Protein AF-A0A7Y7THW5-F1 (afdb_monomer_lite)

Foldseek 3Di:
DCPDPLNCVLLVLLVVLLVLLVVLLVLLVVCLVDADLVDPDPSNVVNVVVLVVSLVSLLVSLVVLLVSLVSLQVSLQVCQVLAAQRPGSQQSLQLDPLSVVLNVLSLVLNLLSLLLNLVSVLLVQFPSSLCSNVSSVSSNVSSVSSVVSSVSSVVSSVPRDRPDNGDYPLVVQPLPDPDPLNVLLPDQLVVLVCLLVVLLVQLLVQLVCCLVVVDRLQVNLVSLLVNLVSLVSCLQRPQVCLLVVHSSHRDSTCCCDVVSPNNSVLLCCLSSLLNSLSNSLNVLVVVCPDPRSVVSNSVSSNVSSVSNSVSSVVNVVVSVVSQVPGPHDRPDD

pLDDT: mean 90.51, std 8.85, range [49.5, 98.69]

Sequence (333 aa):
MILNPSILALVLPSLVQTLLVAYAFAICIRIVARWDINSGSELQLGLERRTYLVSTIMNMALTMQLLSLFLFIFTADALHSQLSGAMCAVGSLNANPYGYPVLALKLVNFLLCGVWLVINRVDNRAHDYPLIRPKYRFLQLIAPLILVESVLQLTYFLNLKSRILTTCCGSQFGGEGGTVTASIISLPPATLALIFYGAMLATLAAGIRFLVKSRGAPLFGILSGGALLIGIIAMVALISPYYYELPTHHCPFCILQGDYHYIGYPLYLTLLGGGLSGISCGVLAAFRGPASLKSIIPSTQKHLAVISLALMGVFVLMVSWQLVFSGLRMIGE

Structure (mmCIF, N/CA/C/O backbone):
data_AF-A0A7Y7THW5-F1
#
_entry.id   AF-A0A7Y7THW5-F1
#
loop_
_atom_site.group_PDB
_atom_site.id
_atom_site.type_symbol
_atom_site.label_atom_id
_atom_site.label_alt_id
_atom_site.label_comp_id
_atom_site.label_asym_id
_atom_site.label_entity_id
_atom_site.label_seq_id
_atom_site.pdbx_PDB_ins_code
_atom_site.Cartn_x
_atom_site.Cartn_y
_atom_site.Cartn_z
_atom_site.occupancy
_atom_site.B_iso_or_equiv
_atom_site.auth_seq_id
_atom_site.auth_comp_id
_atom_site.auth_asym_id
_atom_site.auth_atom_id
_atom_site.pdbx_PDB_model_num
ATOM 1 N N . MET A 1 1 ? 10.301 24.582 -8.530 1.00 72.56 1 MET A N 1
ATOM 2 C CA . MET A 1 1 ? 9.501 23.377 -8.848 1.00 72.56 1 MET A CA 1
ATOM 3 C C . MET A 1 1 ? 8.284 23.216 -7.940 1.00 72.56 1 MET A C 1
ATOM 5 O O . MET A 1 1 ? 7.268 22.769 -8.441 1.00 72.56 1 MET A O 1
ATOM 9 N N . ILE A 1 2 ? 8.322 23.625 -6.663 1.00 76.12 2 ILE A N 1
ATOM 10 C CA . ILE A 1 2 ? 7.206 23.403 -5.718 1.00 76.12 2 ILE A CA 1
ATOM 11 C C . ILE A 1 2 ? 5.853 24.024 -6.119 1.00 76.12 2 ILE A C 1
ATOM 13 O O . ILE A 1 2 ? 4.817 23.498 -5.741 1.00 76.12 2 ILE A O 1
ATOM 17 N N . LEU A 1 3 ? 5.858 25.096 -6.923 1.00 78.94 3 LEU A N 1
ATOM 18 C CA . LEU A 1 3 ? 4.645 25.730 -7.464 1.00 78.94 3 LEU A CA 1
ATOM 19 C C . LEU A 1 3 ? 4.006 24.950 -8.632 1.00 78.94 3 LEU A C 1
ATOM 21 O O . LEU A 1 3 ? 3.034 25.416 -9.218 1.00 78.94 3 LEU A O 1
ATOM 25 N N . ASN A 1 4 ? 4.541 23.780 -8.996 1.00 84.38 4 ASN A N 1
ATOM 26 C CA . ASN A 1 4 ? 3.904 22.895 -9.966 1.00 84.38 4 ASN A CA 1
ATOM 27 C C . ASN A 1 4 ? 2.533 22.439 -9.412 1.00 84.38 4 ASN A C 1
ATOM 29 O O . ASN A 1 4 ? 2.490 21.937 -8.283 1.00 84.38 4 ASN A O 1
ATOM 33 N N . PRO A 1 5 ? 1.433 22.564 -10.180 1.00 86.88 5 PRO A N 1
ATOM 34 C CA . PRO A 1 5 ? 0.089 22.206 -9.721 1.00 86.88 5 PRO A CA 1
ATOM 35 C C . PRO A 1 5 ? -0.016 20.791 -9.139 1.00 86.88 5 PRO A C 1
ATOM 37 O O . PRO A 1 5 ? -0.678 20.595 -8.125 1.00 86.88 5 PRO A O 1
ATOM 40 N N . SER A 1 6 ? 0.695 19.823 -9.723 1.00 86.00 6 SER A N 1
ATOM 41 C CA . SER A 1 6 ? 0.688 18.422 -9.279 1.00 86.00 6 SER A CA 1
ATOM 42 C C . SER A 1 6 ? 1.344 18.255 -7.905 1.00 86.00 6 SER A C 1
ATOM 44 O O . SER A 1 6 ? 0.865 17.502 -7.061 1.00 86.00 6 SER A O 1
ATOM 46 N N . ILE A 1 7 ? 2.413 19.015 -7.640 1.00 89.56 7 ILE A N 1
ATOM 47 C CA . ILE A 1 7 ? 3.089 19.020 -6.336 1.00 89.56 7 ILE A CA 1
ATOM 48 C C . ILE A 1 7 ? 2.203 19.702 -5.290 1.00 89.56 7 ILE A C 1
ATOM 50 O O . ILE A 1 7 ? 2.032 19.173 -4.191 1.00 89.56 7 ILE A O 1
ATOM 54 N N . LEU A 1 8 ? 1.584 20.838 -5.626 1.00 89.31 8 LEU A N 1
ATOM 55 C CA . LEU A 1 8 ? 0.657 21.533 -4.725 1.00 89.31 8 LEU A CA 1
ATOM 56 C C . LEU A 1 8 ? -0.557 20.662 -4.368 1.00 89.31 8 LEU A C 1
ATOM 58 O O . LEU A 1 8 ? -0.961 20.635 -3.204 1.00 89.31 8 LEU A O 1
ATOM 62 N N . ALA A 1 9 ? -1.073 19.895 -5.333 1.00 89.25 9 ALA A N 1
ATOM 63 C CA . ALA A 1 9 ? -2.164 18.942 -5.136 1.00 89.25 9 ALA A CA 1
ATOM 64 C C . ALA A 1 9 ? -1.813 17.786 -4.180 1.00 89.25 9 ALA A C 1
ATOM 66 O O . ALA A 1 9 ? -2.720 17.146 -3.659 1.00 89.25 9 ALA A O 1
ATOM 67 N N . LEU A 1 10 ? -0.529 17.536 -3.896 1.00 90.75 10 LEU A N 1
ATOM 68 C CA . LEU A 1 10 ? -0.078 16.566 -2.889 1.00 90.75 10 LEU A CA 1
ATOM 69 C C . LEU A 1 10 ? 0.299 17.209 -1.560 1.00 90.75 10 LEU A C 1
ATOM 71 O O . LEU A 1 10 ? -0.026 16.678 -0.496 1.00 90.75 10 LEU A O 1
ATOM 75 N N . VAL A 1 11 ? 1.009 18.335 -1.608 1.00 92.19 11 VAL A N 1
ATOM 76 C CA . VAL A 1 11 ? 1.534 18.997 -0.411 1.00 92.19 11 VAL A CA 1
ATOM 77 C C . VAL A 1 11 ? 0.400 19.600 0.414 1.00 92.19 11 VAL A C 1
ATOM 79 O O . VAL A 1 11 ? 0.378 19.399 1.625 1.00 92.19 11 VAL A O 1
ATOM 82 N N . LEU A 1 12 ? -0.573 20.277 -0.208 1.00 91.88 12 LEU A N 1
ATOM 83 C CA . LEU A 1 12 ? -1.665 20.912 0.538 1.00 91.88 12 LEU A CA 1
ATOM 84 C C . LEU A 1 12 ? -2.551 19.883 1.264 1.00 91.88 12 LEU A C 1
ATOM 86 O O . LEU A 1 12 ? -2.720 20.028 2.479 1.00 91.88 12 LEU A O 1
ATOM 90 N N . PRO A 1 13 ? -3.058 18.811 0.615 1.00 92.06 13 PRO A N 1
ATOM 91 C CA . PRO A 1 13 ? -3.811 17.785 1.332 1.00 92.06 13 PRO A CA 1
ATOM 92 C C . PRO A 1 13 ? -2.971 17.058 2.383 1.00 92.06 13 PRO A C 1
ATOM 94 O O . PRO A 1 13 ? -3.477 16.795 3.469 1.00 92.06 13 PRO A O 1
ATOM 97 N N . SER A 1 14 ? -1.686 16.795 2.115 1.00 92.31 14 SER A N 1
ATOM 98 C CA . SER A 1 14 ? -0.782 16.179 3.097 1.00 92.31 14 SER A CA 1
ATOM 99 C C . SER A 1 14 ? -0.608 17.055 4.343 1.00 92.31 14 SER A C 1
ATOM 101 O O . SER A 1 14 ? -0.653 16.533 5.457 1.00 92.31 14 SER A O 1
ATOM 103 N N . LEU A 1 15 ? -0.500 18.381 4.204 1.00 92.94 15 LEU A N 1
ATOM 104 C CA . LEU A 1 15 ? -0.442 19.305 5.343 1.00 92.94 15 LEU A CA 1
ATOM 105 C C . LEU A 1 15 ? -1.742 19.294 6.154 1.00 92.94 15 LEU A C 1
ATOM 107 O O . LEU A 1 15 ? -1.699 19.137 7.375 1.00 92.94 15 LEU A O 1
ATOM 111 N N . VAL A 1 16 ? -2.896 19.398 5.488 1.00 94.12 16 VAL A N 1
ATOM 112 C CA . VAL A 1 16 ? -4.209 19.332 6.154 1.00 94.12 16 VAL A CA 1
ATOM 113 C C . VAL A 1 16 ? -4.364 18.002 6.890 1.00 94.12 16 VAL A C 1
ATOM 115 O O . VAL A 1 16 ? -4.699 17.979 8.073 1.00 94.12 16 VAL A O 1
ATOM 118 N N . GLN A 1 17 ? -4.049 16.892 6.228 1.00 95.00 17 GLN A N 1
ATOM 119 C CA . GLN A 1 17 ? -4.093 15.560 6.814 1.00 95.00 17 GLN A CA 1
ATOM 120 C C . GLN A 1 17 ? -3.169 15.442 8.033 1.00 95.00 17 GLN A C 1
ATOM 122 O O . GLN A 1 17 ? -3.581 14.912 9.060 1.00 95.00 17 GLN A O 1
ATOM 127 N N . THR A 1 18 ? -1.949 15.973 7.952 1.00 93.88 18 THR A N 1
ATOM 128 C CA . THR A 1 18 ? -0.970 15.979 9.052 1.00 93.88 18 THR A CA 1
ATOM 129 C C . THR A 1 18 ? -1.523 16.713 10.274 1.00 93.88 18 THR A C 1
ATOM 131 O O . THR A 1 18 ? -1.446 16.190 11.385 1.00 93.88 18 THR A O 1
ATOM 134 N N . LEU A 1 19 ? -2.147 17.881 10.084 1.00 94.69 19 LEU A N 1
ATOM 135 C CA . LEU A 1 19 ? -2.773 18.648 11.168 1.00 94.69 19 LEU A CA 1
ATOM 136 C C . LEU A 1 19 ? -3.945 17.890 11.806 1.00 94.69 19 LEU A C 1
ATOM 138 O O . LEU A 1 19 ? -4.039 17.806 13.032 1.00 94.69 19 LEU A O 1
ATOM 142 N N . LEU A 1 20 ? -4.812 17.295 10.981 1.00 94.50 20 LEU A N 1
ATOM 143 C CA . LEU A 1 20 ? -5.946 16.493 11.443 1.00 94.50 20 LEU A CA 1
ATOM 144 C C . LEU A 1 20 ? -5.491 15.265 12.246 1.00 94.50 20 LEU A C 1
ATOM 146 O O . LEU A 1 20 ? -6.034 14.986 13.317 1.00 94.50 20 LEU A O 1
ATOM 150 N N . VAL A 1 21 ? -4.469 14.557 11.760 1.00 94.56 21 VAL A N 1
ATOM 151 C CA . VAL A 1 21 ? -3.892 13.379 12.422 1.00 94.56 21 VAL A CA 1
ATOM 152 C C . VAL A 1 21 ? -3.186 13.767 13.722 1.00 94.56 21 VAL A C 1
ATOM 154 O O . VAL A 1 21 ? -3.367 13.081 14.726 1.00 94.56 21 VAL A O 1
ATOM 157 N N . ALA A 1 22 ? -2.443 14.876 13.754 1.00 93.69 22 ALA A N 1
ATOM 158 C CA . ALA A 1 22 ? -1.793 15.369 14.969 1.00 93.69 22 ALA A CA 1
ATOM 159 C C . ALA A 1 22 ? -2.816 15.741 16.057 1.00 93.69 22 ALA A C 1
ATOM 161 O O . ALA A 1 22 ? -2.667 15.353 17.220 1.00 93.69 22 ALA A O 1
ATOM 162 N N . TYR A 1 23 ? -3.897 16.430 15.674 1.00 93.06 23 TYR A N 1
ATOM 163 C CA . TYR A 1 23 ? -5.009 16.736 16.575 1.00 93.06 23 TYR A CA 1
ATOM 164 C C . TYR A 1 23 ? -5.665 15.460 17.119 1.00 93.06 23 TYR A C 1
ATOM 166 O O . TYR A 1 23 ? -5.842 15.310 18.333 1.00 93.06 23 TYR A O 1
ATOM 174 N N . ALA A 1 24 ? -5.982 14.510 16.234 1.00 92.25 24 ALA A N 1
ATOM 175 C CA . ALA A 1 24 ? -6.558 13.230 16.621 1.00 92.25 24 ALA A CA 1
ATOM 176 C C . ALA A 1 24 ? -5.635 12.465 17.577 1.00 92.25 24 ALA A C 1
ATOM 178 O O . ALA A 1 24 ? -6.100 11.986 18.610 1.00 92.25 24 ALA A O 1
ATOM 179 N N . PHE A 1 25 ? -4.332 12.406 17.295 1.00 92.38 25 PHE A N 1
ATOM 180 C CA . PHE A 1 25 ? -3.334 11.714 18.111 1.00 92.38 25 PHE A CA 1
ATOM 181 C C . PHE A 1 25 ? -3.304 12.221 19.560 1.00 92.38 25 PHE A C 1
ATOM 183 O O . PHE A 1 25 ? -3.328 11.416 20.494 1.00 92.38 25 PHE A O 1
ATOM 190 N N . ALA A 1 26 ? -3.363 13.541 19.768 1.00 91.31 26 ALA A N 1
ATOM 191 C CA . ALA A 1 26 ? -3.419 14.130 21.107 1.00 91.31 26 ALA A CA 1
ATOM 192 C C . ALA A 1 26 ? -4.660 13.675 21.902 1.00 91.31 26 ALA A C 1
ATOM 194 O O . ALA A 1 26 ? -4.581 13.405 23.105 1.00 91.31 26 ALA A O 1
ATOM 195 N N . ILE A 1 27 ? -5.810 13.545 21.235 1.00 90.38 27 ILE A N 1
ATOM 196 C CA . ILE A 1 27 ? -7.038 13.028 21.853 1.00 90.38 27 ILE A CA 1
ATOM 197 C C . ILE A 1 27 ? -6.934 11.517 22.091 1.00 90.38 27 ILE A C 1
ATOM 199 O O . ILE A 1 27 ? -7.348 11.045 23.151 1.00 90.38 27 ILE A O 1
ATOM 203 N N . CYS A 1 28 ? -6.337 10.764 21.164 1.00 90.25 28 CYS A N 1
ATOM 204 C CA . CYS A 1 28 ? -6.160 9.313 21.275 1.00 90.25 28 CYS A CA 1
ATOM 205 C C . CYS A 1 28 ? -5.402 8.922 22.542 1.00 90.25 28 CYS A C 1
ATOM 207 O O . CYS A 1 28 ? -5.808 7.986 23.226 1.00 90.25 28 CYS A O 1
ATOM 209 N N . ILE A 1 29 ? -4.344 9.661 22.895 1.00 90.44 29 ILE A N 1
ATOM 210 C CA . ILE A 1 29 ? -3.591 9.442 24.140 1.00 90.44 29 ILE A CA 1
ATOM 211 C C . ILE A 1 29 ? -4.516 9.530 25.360 1.00 90.44 29 ILE A C 1
ATOM 213 O O . ILE A 1 29 ? -4.472 8.663 26.233 1.00 90.44 29 ILE A O 1
ATOM 217 N N . ARG A 1 30 ? -5.402 10.533 25.402 1.00 90.06 30 ARG A N 1
ATOM 218 C CA . ARG A 1 30 ? -6.359 10.702 26.507 1.00 90.06 30 ARG A CA 1
ATOM 219 C C . ARG A 1 30 ? -7.402 9.587 26.541 1.00 90.06 30 ARG A C 1
ATOM 221 O O . ARG A 1 30 ? -7.694 9.090 27.625 1.00 90.06 30 ARG A O 1
ATOM 228 N N . ILE A 1 31 ? -7.925 9.184 25.380 1.00 90.56 31 ILE A N 1
ATOM 229 C CA . ILE A 1 31 ? -8.896 8.086 25.276 1.00 90.56 31 ILE A CA 1
ATOM 230 C C . ILE A 1 31 ? -8.264 6.785 25.782 1.00 90.56 31 ILE A C 1
ATOM 232 O O . ILE A 1 31 ? -8.803 6.153 26.682 1.00 90.56 31 ILE A O 1
ATOM 236 N N . VAL A 1 32 ? -7.086 6.403 25.286 1.00 90.00 32 VAL A N 1
ATOM 237 C CA . VAL A 1 32 ? -6.434 5.146 25.697 1.00 90.00 32 VAL A CA 1
ATOM 238 C C . VAL A 1 32 ? -6.135 5.119 27.200 1.00 90.00 32 VAL A C 1
ATOM 240 O O . VAL A 1 32 ? -6.270 4.063 27.816 1.00 90.00 32 VAL A O 1
ATOM 243 N N . ALA A 1 33 ? -5.758 6.257 27.790 1.00 89.25 33 ALA A N 1
ATOM 244 C CA . ALA A 1 33 ? -5.394 6.337 29.202 1.00 89.25 33 ALA A CA 1
ATOM 245 C C . ALA A 1 33 ? -6.592 6.348 30.166 1.00 89.25 33 ALA A C 1
ATOM 247 O O . ALA A 1 33 ? -6.465 5.847 31.279 1.00 89.25 33 ALA A O 1
ATOM 248 N N . ARG A 1 34 ? -7.725 6.955 29.784 1.00 89.44 34 ARG A N 1
ATOM 249 C CA . ARG A 1 34 ? -8.822 7.268 30.722 1.00 89.44 34 ARG A CA 1
ATOM 250 C C . ARG A 1 34 ? -10.188 6.697 30.347 1.00 89.44 34 ARG A C 1
ATOM 252 O O . ARG A 1 34 ? -11.141 6.942 31.072 1.00 89.44 34 ARG A O 1
ATOM 259 N N . TRP A 1 35 ? -10.298 5.970 29.237 1.00 87.62 35 TRP A N 1
ATOM 260 C CA . TRP A 1 35 ? -11.575 5.410 28.796 1.00 87.62 35 TRP A CA 1
ATOM 261 C C . TRP A 1 35 ? -12.123 4.370 29.776 1.00 87.62 35 TRP A C 1
ATOM 263 O O . TRP A 1 35 ? -11.497 3.320 29.959 1.00 87.62 35 TRP A O 1
ATOM 273 N N . ASP A 1 36 ? -13.317 4.617 30.311 1.00 87.56 36 ASP A N 1
ATOM 274 C CA . ASP A 1 36 ? -14.084 3.668 31.118 1.00 87.56 36 ASP A CA 1
ATOM 275 C C . ASP A 1 36 ? -15.576 3.758 30.776 1.00 87.56 36 ASP A C 1
ATOM 277 O O . ASP A 1 36 ? -16.266 4.679 31.201 1.00 87.56 36 ASP A O 1
ATOM 281 N N . ILE A 1 37 ? -16.075 2.773 30.024 1.00 84.75 37 ILE A N 1
ATOM 282 C CA . ILE A 1 37 ? -17.468 2.740 29.555 1.00 84.75 37 ILE A CA 1
ATOM 283 C C . ILE A 1 37 ? -18.488 2.563 30.691 1.00 84.75 37 ILE A C 1
ATOM 285 O O . ILE A 1 37 ? -19.663 2.856 30.506 1.00 84.75 37 ILE A O 1
ATOM 289 N N . ASN A 1 38 ? -18.057 2.103 31.871 1.00 87.19 38 ASN A N 1
ATOM 290 C CA . ASN A 1 38 ? -18.940 1.930 33.027 1.00 87.19 38 ASN A CA 1
ATOM 291 C C . ASN A 1 38 ? -19.052 3.209 33.878 1.00 87.19 38 ASN A C 1
ATOM 293 O O . ASN A 1 38 ? -19.814 3.242 34.843 1.00 87.19 38 ASN A O 1
ATOM 297 N N . SER A 1 39 ? -18.292 4.260 33.550 1.00 88.06 39 SER A N 1
ATOM 298 C CA . SER A 1 39 ? -18.259 5.509 34.309 1.00 88.06 39 SER A CA 1
ATOM 299 C C . SER A 1 39 ? -19.227 6.546 33.738 1.00 88.06 39 SER A C 1
ATOM 301 O O . SER A 1 39 ? -19.085 6.982 32.604 1.00 88.06 39 SER A O 1
ATOM 303 N N . GLY A 1 40 ? -20.156 7.047 34.554 1.00 87.62 40 GLY A N 1
ATOM 304 C CA . GLY A 1 40 ? -21.022 8.183 34.197 1.00 87.62 40 GLY A CA 1
ATOM 305 C C . GLY A 1 40 ? -20.378 9.565 34.387 1.00 87.62 40 GLY A C 1
ATOM 306 O O . GLY A 1 40 ? -21.091 10.560 34.491 1.00 87.62 40 GLY A O 1
ATOM 307 N N . SER A 1 41 ? -19.051 9.648 34.521 1.00 91.38 41 SER A N 1
ATOM 308 C CA . SER A 1 41 ? -18.365 10.912 34.822 1.00 91.38 41 SER A CA 1
ATOM 309 C C . SER A 1 41 ? -18.427 11.913 33.659 1.00 91.38 41 SER A C 1
ATOM 311 O O . SER A 1 41 ? -18.427 11.534 32.487 1.00 91.38 41 SER A O 1
ATOM 313 N N . GLU A 1 42 ? -18.383 13.215 33.965 1.00 91.31 42 GLU A N 1
ATOM 314 C CA . GLU A 1 42 ? -18.311 14.269 32.936 1.00 91.31 42 GLU A CA 1
ATOM 315 C C . GLU A 1 42 ? -17.114 14.084 31.992 1.00 91.31 42 GLU A C 1
ATOM 317 O O . GLU A 1 42 ? -17.198 14.369 30.793 1.00 91.31 42 GLU A O 1
ATOM 322 N N . LEU A 1 43 ? -16.003 13.563 32.525 1.00 89.31 43 LEU A N 1
ATOM 323 C CA . LEU A 1 43 ? -14.821 13.222 31.744 1.00 89.31 43 LEU A CA 1
ATOM 324 C C . LEU A 1 43 ? -15.138 12.148 30.697 1.00 89.31 43 LEU A C 1
ATOM 326 O O . LEU A 1 43 ? -14.788 12.335 29.531 1.00 89.31 43 LEU A O 1
ATOM 330 N N . GLN A 1 44 ? -15.797 11.054 31.090 1.00 90.56 44 GLN A N 1
ATOM 331 C CA . GLN A 1 44 ? -16.159 9.965 30.180 1.00 90.56 44 GLN A CA 1
ATOM 332 C C . GLN A 1 44 ? -17.143 10.448 29.104 1.00 90.56 44 GLN A C 1
ATOM 334 O O . GLN A 1 44 ? -16.878 10.266 27.915 1.00 90.56 44 GLN A O 1
ATOM 339 N N . LEU A 1 45 ? -18.188 11.191 29.481 1.00 88.56 45 LEU A N 1
ATOM 340 C CA . LEU A 1 45 ? -19.130 11.802 28.528 1.00 88.56 45 LEU A CA 1
ATOM 341 C C . LEU A 1 45 ? -18.438 12.782 27.560 1.00 88.56 45 LEU A C 1
ATOM 343 O O . LEU A 1 45 ? -18.824 12.933 26.395 1.00 88.56 45 LEU A O 1
ATOM 347 N N . GLY A 1 46 ? -17.398 13.477 28.029 1.00 90.56 46 GLY A N 1
ATOM 348 C CA . GLY A 1 46 ? -16.539 14.315 27.197 1.00 90.56 46 GLY A CA 1
ATOM 349 C C . GLY A 1 46 ? -15.686 13.511 26.208 1.00 90.56 46 GLY A C 1
ATOM 350 O O . GLY A 1 46 ? -15.534 13.925 25.055 1.00 90.56 46 GLY A O 1
ATOM 351 N N . LEU A 1 47 ? -15.141 12.365 26.627 1.00 89.44 47 LEU A N 1
ATOM 352 C CA . LEU A 1 47 ? -14.360 11.461 25.773 1.00 89.44 47 LEU A CA 1
ATOM 353 C C . LEU A 1 47 ? -15.235 10.776 24.718 1.00 89.44 47 LEU A C 1
ATOM 355 O O . LEU A 1 47 ? -14.821 10.685 23.562 1.00 89.44 47 LEU A O 1
ATOM 359 N N . GLU A 1 48 ? -16.453 10.369 25.067 1.00 89.31 48 GLU A N 1
ATOM 360 C CA . GLU A 1 48 ? -17.425 9.788 24.133 1.00 89.31 48 GLU A CA 1
ATOM 361 C C . GLU A 1 48 ? -17.768 10.757 23.002 1.00 89.31 48 GLU A C 1
ATOM 363 O O . GLU A 1 48 ? -17.594 10.424 21.830 1.00 89.31 48 GLU A O 1
ATOM 368 N N . ARG A 1 49 ? -18.132 12.007 23.323 1.00 88.88 49 ARG A N 1
ATOM 369 C CA . ARG A 1 49 ? -18.399 13.038 22.301 1.00 88.88 49 ARG A CA 1
ATOM 370 C C . ARG A 1 49 ? -17.204 13.271 21.377 1.00 88.88 49 ARG A C 1
ATOM 372 O O . ARG A 1 49 ? -17.365 13.382 20.162 1.00 88.88 49 ARG A O 1
ATOM 379 N N . ARG A 1 50 ? -15.988 13.309 21.930 1.00 89.31 50 ARG A N 1
ATOM 380 C CA . ARG A 1 50 ? -14.757 13.488 21.140 1.00 89.31 50 ARG A CA 1
ATOM 381 C C . ARG A 1 50 ? -14.426 12.274 20.277 1.00 89.31 50 ARG A C 1
ATOM 383 O O . ARG A 1 50 ? -13.847 12.450 19.211 1.00 89.31 50 ARG A O 1
ATOM 390 N N . THR A 1 51 ? -14.806 11.071 20.695 1.00 88.25 51 THR A N 1
ATOM 391 C CA . THR A 1 51 ? -14.584 9.833 19.934 1.00 88.25 51 THR A CA 1
ATOM 392 C C . THR A 1 51 ? -15.272 9.896 18.573 1.00 88.25 51 THR A C 1
ATOM 394 O O . THR A 1 51 ? -14.640 9.580 17.564 1.00 88.25 51 THR A O 1
ATOM 397 N N . TYR A 1 52 ? -16.520 10.373 18.516 1.00 86.62 52 TYR A N 1
ATOM 398 C CA . TYR A 1 52 ? -17.238 10.555 17.250 1.00 86.62 52 TYR A CA 1
ATOM 399 C C . TYR A 1 52 ? -16.536 11.558 16.334 1.00 86.62 52 TYR A C 1
ATOM 401 O O . TYR A 1 52 ? -16.306 11.264 15.162 1.00 86.62 52 TYR A O 1
ATOM 409 N N . LEU A 1 53 ? -16.127 12.709 16.880 1.00 89.06 53 LEU A N 1
ATOM 410 C CA . LEU A 1 53 ? -15.387 13.718 16.122 1.00 89.06 53 LEU A CA 1
ATOM 411 C C . LEU A 1 53 ? -14.080 13.140 15.561 1.00 89.06 53 LEU A C 1
ATOM 413 O O . LEU A 1 53 ? -13.802 13.287 14.373 1.00 89.06 53 LEU A O 1
ATOM 417 N N . VAL A 1 54 ? -13.306 12.432 16.388 1.00 91.69 54 VAL A N 1
ATOM 418 C CA . VAL A 1 54 ? -12.049 11.805 15.960 1.00 91.69 54 VAL A CA 1
ATOM 419 C C . VAL A 1 54 ? -12.300 10.717 14.917 1.00 91.69 54 VAL A C 1
ATOM 421 O O . VAL A 1 54 ? -11.582 10.671 13.927 1.00 91.69 54 VAL A O 1
ATOM 424 N N . SER A 1 55 ? -13.313 9.863 15.083 1.00 90.88 55 SER A N 1
ATOM 425 C CA . SER A 1 55 ? -13.644 8.823 14.099 1.00 90.88 55 SER A CA 1
ATOM 426 C C . SER A 1 55 ? -13.969 9.429 12.729 1.00 90.88 55 SER A C 1
ATOM 428 O O . SER A 1 55 ? -13.457 8.957 11.715 1.00 90.88 55 SER A O 1
ATOM 430 N N . THR A 1 56 ? -14.739 10.519 12.690 1.00 91.31 56 THR A N 1
ATOM 431 C CA . THR A 1 56 ? -15.078 11.232 11.449 1.00 91.31 56 THR A CA 1
ATOM 432 C C . THR A 1 56 ? -13.860 11.903 10.816 1.00 91.31 56 THR A C 1
ATOM 434 O O . THR A 1 56 ? -13.618 11.720 9.622 1.00 91.31 56 THR A O 1
ATOM 437 N N . ILE A 1 57 ? -13.057 12.624 11.609 1.00 93.31 57 ILE A N 1
ATOM 438 C CA . ILE A 1 57 ? -11.813 13.254 11.140 1.00 93.31 57 ILE A CA 1
ATOM 439 C C . ILE A 1 57 ? -10.873 12.200 10.550 1.00 93.31 57 ILE A C 1
ATOM 441 O O . ILE A 1 57 ? -10.358 12.378 9.448 1.00 93.31 57 ILE A O 1
ATOM 445 N N . MET A 1 58 ? -10.682 11.083 11.254 1.00 94.56 58 MET A N 1
ATOM 446 C CA . MET A 1 58 ? -9.796 10.014 10.807 1.00 94.56 58 MET A CA 1
ATOM 447 C C . MET A 1 58 ? -10.343 9.278 9.586 1.00 94.56 58 MET A C 1
ATOM 449 O O . MET A 1 58 ? -9.564 8.944 8.703 1.00 94.56 58 MET A O 1
ATOM 453 N N . ASN A 1 59 ? -11.658 9.071 9.470 1.00 94.69 59 ASN A N 1
ATOM 454 C CA . ASN A 1 59 ? -12.239 8.501 8.252 1.00 94.69 59 ASN A CA 1
ATOM 455 C C . ASN A 1 59 ? -11.887 9.348 7.022 1.00 94.69 59 ASN A C 1
ATOM 457 O O . ASN A 1 59 ? -11.450 8.795 6.015 1.00 94.69 59 ASN A O 1
ATOM 461 N N . MET A 1 60 ? -12.016 10.674 7.114 1.00 94.19 60 MET A N 1
ATOM 462 C CA . MET A 1 60 ? -11.626 11.575 6.027 1.00 94.19 60 MET A CA 1
ATOM 463 C C . MET A 1 60 ? -10.109 11.543 5.787 1.00 94.19 60 MET A C 1
ATOM 465 O O . MET A 1 60 ? -9.668 11.277 4.671 1.00 94.19 60 MET A O 1
ATOM 469 N N . ALA A 1 61 ? -9.307 11.758 6.834 1.00 95.50 61 ALA A N 1
ATOM 470 C CA . ALA A 1 61 ? -7.851 11.860 6.735 1.00 95.50 61 ALA A CA 1
ATOM 471 C C . ALA A 1 61 ? -7.198 10.577 6.196 1.00 95.50 61 ALA A C 1
ATOM 473 O O . ALA A 1 61 ? -6.322 10.639 5.338 1.00 95.50 61 ALA A O 1
ATOM 474 N N . LEU A 1 62 ? -7.639 9.404 6.654 1.00 96.06 62 LEU A N 1
ATOM 475 C CA . LEU A 1 62 ? -7.099 8.122 6.198 1.00 96.06 62 LEU A CA 1
ATOM 476 C C . LEU A 1 62 ? -7.602 7.751 4.801 1.00 96.06 62 LEU A C 1
ATOM 478 O O . LEU A 1 62 ? -6.865 7.126 4.050 1.00 96.06 62 LEU A O 1
ATOM 482 N N . THR A 1 63 ? -8.814 8.163 4.414 1.00 94.75 63 THR A N 1
ATOM 483 C CA . THR A 1 63 ? -9.275 7.997 3.024 1.00 94.75 63 THR A CA 1
ATOM 484 C C . THR A 1 63 ? -8.449 8.861 2.073 1.00 94.75 63 THR A C 1
ATOM 486 O O . THR A 1 63 ? -8.007 8.374 1.035 1.00 94.75 63 THR A O 1
ATOM 489 N N . MET A 1 64 ? -8.161 10.113 2.451 1.00 93.62 64 MET A N 1
ATOM 490 C CA . MET A 1 64 ? -7.218 10.960 1.713 1.00 93.62 64 MET A CA 1
ATOM 491 C C . MET A 1 64 ? -5.833 10.311 1.630 1.00 93.62 64 MET A C 1
ATOM 493 O O . MET A 1 64 ? -5.234 10.322 0.557 1.00 93.62 64 MET A O 1
ATOM 497 N N . GLN A 1 65 ? -5.365 9.664 2.702 1.00 96.06 65 GLN A N 1
ATOM 498 C CA . GLN A 1 65 ? -4.097 8.933 2.689 1.00 96.06 65 GLN A CA 1
ATOM 499 C C . GLN A 1 65 ? -4.081 7.782 1.675 1.00 96.06 65 GLN A C 1
ATOM 501 O O . GLN A 1 65 ? -3.072 7.590 1.000 1.00 96.06 65 GLN A O 1
ATOM 506 N N . LEU A 1 66 ? -5.183 7.036 1.523 1.00 95.38 66 LEU A N 1
ATOM 507 C CA . LEU A 1 66 ? -5.277 5.979 0.508 1.00 95.38 66 LEU A CA 1
ATOM 508 C C . LEU A 1 66 ? -5.158 6.546 -0.914 1.00 95.38 66 LEU A C 1
ATOM 510 O O . LEU A 1 66 ? -4.461 5.976 -1.751 1.00 95.38 66 LEU A O 1
ATOM 514 N N . LEU A 1 67 ? -5.809 7.681 -1.179 1.00 94.06 67 LEU A N 1
ATOM 515 C CA . LEU A 1 67 ? -5.742 8.365 -2.473 1.00 94.06 67 LEU A CA 1
ATOM 516 C C . LEU A 1 67 ? -4.368 9.008 -2.722 1.00 94.06 67 LEU A C 1
ATOM 518 O O . LEU A 1 67 ? -3.918 9.078 -3.867 1.00 94.06 67 LEU A O 1
ATOM 522 N N . SER A 1 68 ? -3.680 9.435 -1.658 1.00 94.88 68 SER A N 1
ATOM 523 C CA . SER A 1 68 ? -2.382 10.108 -1.749 1.00 94.88 68 SER A CA 1
ATOM 524 C C . SER A 1 68 ? -1.297 9.216 -2.358 1.00 94.88 68 SER A C 1
ATOM 526 O O . SER A 1 68 ? -0.418 9.736 -3.040 1.00 94.88 68 SER A O 1
ATOM 528 N N . LEU A 1 69 ? -1.372 7.889 -2.181 1.00 95.38 69 LEU A N 1
ATOM 529 C CA . LEU A 1 69 ? -0.467 6.931 -2.830 1.00 95.38 69 LEU A CA 1
ATOM 530 C C . LEU A 1 69 ? -0.545 7.036 -4.359 1.00 95.38 69 LEU A C 1
ATOM 532 O O . LEU A 1 69 ? 0.478 7.208 -5.021 1.00 95.38 69 LEU A O 1
ATOM 536 N N . PHE A 1 70 ? -1.755 6.965 -4.914 1.00 93.00 70 PHE A N 1
ATOM 537 C CA . PHE A 1 70 ? -1.963 7.009 -6.362 1.00 93.00 70 PHE A CA 1
ATOM 538 C C . PHE A 1 70 ? -1.592 8.372 -6.940 1.00 93.00 70 PHE A C 1
ATOM 540 O O . PHE A 1 70 ? -0.916 8.445 -7.965 1.00 93.00 70 PHE A O 1
ATOM 547 N N . LEU A 1 71 ? -1.973 9.451 -6.251 1.00 93.38 71 LEU A N 1
ATOM 548 C CA . LEU A 1 71 ? -1.627 10.805 -6.671 1.00 93.38 71 LEU A CA 1
ATOM 549 C C . LEU A 1 71 ? -0.111 11.054 -6.609 1.00 93.38 71 LEU A C 1
ATOM 551 O O . LEU A 1 71 ? 0.434 11.738 -7.475 1.00 93.38 71 LEU A O 1
ATOM 555 N N . PHE A 1 72 ? 0.583 10.474 -5.625 1.00 95.12 72 PHE A N 1
ATOM 556 C CA . PHE A 1 72 ? 2.038 10.556 -5.508 1.00 95.12 72 PHE A CA 1
ATOM 557 C C . PHE A 1 72 ? 2.737 9.849 -6.662 1.00 95.12 72 PHE A C 1
ATOM 559 O O . PHE A 1 72 ? 3.615 10.444 -7.278 1.00 95.12 72 PHE A O 1
ATOM 566 N N . ILE A 1 73 ? 2.318 8.627 -6.995 1.00 93.56 73 ILE A N 1
ATOM 567 C CA . ILE A 1 73 ? 2.874 7.881 -8.131 1.00 93.56 73 ILE A CA 1
ATOM 568 C C . ILE A 1 73 ? 2.607 8.624 -9.444 1.00 93.56 73 ILE A C 1
ATOM 570 O O . ILE A 1 73 ? 3.533 8.812 -10.226 1.00 93.56 73 ILE A O 1
ATOM 574 N N . PHE A 1 74 ? 1.379 9.109 -9.657 1.00 91.94 74 PHE A N 1
ATOM 575 C CA . PHE A 1 74 ? 1.036 9.915 -10.832 1.00 91.94 74 PHE A CA 1
ATOM 576 C C . PHE A 1 74 ? 1.911 11.170 -10.941 1.00 91.94 74 PHE A C 1
ATOM 578 O O . PHE A 1 74 ? 2.431 11.478 -12.007 1.00 91.94 74 PHE A O 1
ATOM 585 N N . THR A 1 75 ? 2.120 11.880 -9.830 1.00 92.44 75 THR A N 1
ATOM 586 C CA . THR A 1 75 ? 2.960 13.084 -9.815 1.00 92.44 75 THR A CA 1
ATOM 587 C C . THR A 1 75 ? 4.429 12.750 -10.049 1.00 92.44 75 THR A C 1
ATOM 589 O O . THR A 1 75 ? 5.103 13.464 -10.787 1.00 92.44 75 THR A O 1
ATOM 592 N N . ALA A 1 76 ? 4.933 11.669 -9.450 1.00 92.12 76 ALA A N 1
ATOM 593 C CA . ALA A 1 76 ? 6.290 11.195 -9.683 1.00 92.12 76 ALA A CA 1
ATOM 594 C C . ALA A 1 76 ? 6.497 10.838 -11.158 1.00 92.12 76 ALA A C 1
ATOM 596 O O . ALA A 1 76 ? 7.515 11.221 -11.730 1.00 92.12 76 ALA A O 1
ATOM 597 N N . ASP A 1 77 ? 5.530 10.176 -11.796 1.00 90.50 77 ASP A N 1
ATOM 598 C CA . ASP A 1 77 ? 5.602 9.910 -13.227 1.00 90.50 77 ASP A CA 1
ATOM 599 C C . ASP A 1 77 ? 5.544 11.213 -14.029 1.00 90.50 77 ASP A C 1
ATOM 601 O O . ASP A 1 77 ? 6.483 11.493 -14.755 1.00 90.50 77 ASP A O 1
ATOM 605 N N . ALA A 1 78 ? 4.566 12.095 -13.819 1.00 88.88 78 ALA A N 1
ATOM 606 C CA . ALA A 1 78 ? 4.441 13.353 -14.569 1.00 88.88 78 ALA A CA 1
ATOM 607 C C . ALA A 1 78 ? 5.681 14.273 -14.487 1.00 88.88 78 ALA A C 1
ATOM 609 O O . ALA A 1 78 ? 5.976 15.023 -15.424 1.00 88.88 78 ALA A O 1
ATOM 610 N N . LEU A 1 79 ? 6.430 14.216 -13.380 1.00 88.88 79 LEU A N 1
ATOM 611 C CA . LEU A 1 79 ? 7.654 14.996 -13.186 1.00 88.88 79 LEU A CA 1
ATOM 612 C C . LEU A 1 79 ? 8.833 14.542 -14.058 1.00 88.88 79 LEU A C 1
ATOM 614 O O . LEU A 1 79 ? 9.781 15.319 -14.184 1.00 88.88 79 LEU A O 1
ATOM 618 N N . HIS A 1 80 ? 8.785 13.361 -14.691 1.00 85.38 80 HIS A N 1
ATOM 619 C CA . HIS A 1 80 ? 9.907 12.853 -15.491 1.00 85.38 80 HIS A CA 1
ATOM 620 C C . HIS A 1 80 ? 10.287 13.827 -16.620 1.00 85.38 80 HIS A C 1
ATOM 622 O O . HIS A 1 80 ? 11.459 14.128 -16.815 1.00 85.38 80 HIS A O 1
ATOM 628 N N . SER A 1 81 ? 9.292 14.438 -17.271 1.00 85.00 81 SER A N 1
ATOM 629 C CA . SER A 1 81 ? 9.485 15.426 -18.346 1.00 85.00 81 SER A CA 1
ATOM 630 C C . SER A 1 81 ? 10.219 16.706 -17.913 1.00 85.00 81 SER A C 1
ATOM 632 O O . SER A 1 81 ? 10.719 17.453 -18.751 1.00 85.00 81 SER A O 1
ATOM 634 N N . GLN A 1 82 ? 10.291 16.976 -16.606 1.00 85.19 82 GLN A N 1
ATOM 635 C CA . GLN A 1 82 ? 10.902 18.180 -16.029 1.00 85.19 82 GLN A CA 1
ATOM 636 C C . GLN A 1 82 ? 12.286 17.912 -15.418 1.00 85.19 82 GLN A C 1
ATOM 638 O O . GLN A 1 82 ? 12.911 18.838 -14.889 1.00 85.19 82 GLN A O 1
ATOM 643 N N . LEU A 1 83 ? 12.754 16.662 -15.455 1.00 84.50 83 LEU A N 1
ATOM 644 C CA . LEU A 1 83 ? 14.002 16.209 -14.850 1.00 84.50 83 LEU A CA 1
ATOM 645 C C . LEU A 1 83 ? 14.916 15.608 -15.922 1.00 84.50 83 LEU A C 1
ATOM 647 O O . LEU A 1 83 ? 14.541 14.683 -16.639 1.00 84.50 83 LEU A O 1
ATOM 651 N N . SER A 1 84 ? 16.150 16.100 -16.013 1.00 82.00 84 SER A N 1
ATOM 652 C CA . SER A 1 84 ? 17.119 15.569 -16.974 1.00 82.00 84 SER A CA 1
ATOM 653 C C . SER A 1 84 ? 17.428 14.085 -16.708 1.00 82.00 84 SER A C 1
ATOM 655 O O . SER A 1 84 ? 17.863 13.704 -15.618 1.00 82.00 84 SER A O 1
ATOM 657 N N . GLY A 1 85 ? 17.229 13.239 -17.722 1.00 77.88 85 GLY A N 1
ATOM 658 C CA . GLY A 1 85 ? 17.498 11.795 -17.654 1.00 77.88 85 GLY A CA 1
ATOM 659 C C . GLY A 1 85 ? 16.362 10.938 -17.079 1.00 77.88 85 GLY A C 1
ATOM 660 O O . GLY A 1 85 ? 16.475 9.712 -17.088 1.00 77.88 85 GLY A O 1
ATOM 661 N N . ALA A 1 86 ? 15.255 11.539 -16.627 1.00 84.06 86 ALA A N 1
ATOM 662 C CA . ALA A 1 86 ? 14.113 10.788 -16.118 1.00 84.06 86 ALA A CA 1
ATOM 663 C C . ALA A 1 86 ? 13.182 10.363 -17.266 1.00 84.06 86 ALA A C 1
ATOM 665 O O . ALA A 1 86 ? 12.594 11.198 -17.946 1.00 84.06 86 ALA A O 1
ATOM 666 N N . MET A 1 87 ? 13.027 9.051 -17.461 1.00 84.81 87 MET A N 1
ATOM 667 C CA . MET A 1 87 ? 12.126 8.472 -18.478 1.00 84.81 87 MET A CA 1
ATOM 668 C C . MET A 1 87 ? 10.753 8.066 -17.915 1.00 84.81 87 MET A C 1
ATOM 670 O O . MET A 1 87 ? 9.789 7.906 -18.652 1.00 84.81 87 MET A O 1
ATOM 674 N N . CYS A 1 88 ? 10.664 7.875 -16.600 1.00 88.44 88 CYS A N 1
ATOM 675 C CA . CYS A 1 88 ? 9.445 7.505 -15.880 1.00 88.44 88 CYS A CA 1
ATOM 676 C C . CYS A 1 88 ? 9.581 7.900 -14.403 1.00 88.44 88 CYS A C 1
ATOM 678 O O . CYS A 1 88 ? 10.612 8.453 -13.994 1.00 88.44 88 CYS A O 1
ATOM 680 N N . ALA A 1 89 ? 8.592 7.540 -13.577 1.00 90.50 89 ALA A N 1
ATOM 681 C CA . ALA A 1 89 ? 8.631 7.745 -12.125 1.00 90.50 89 ALA A CA 1
ATOM 682 C C . ALA A 1 89 ? 9.931 7.273 -11.443 1.00 90.50 89 ALA A C 1
ATOM 684 O O . ALA A 1 89 ? 10.327 7.877 -10.452 1.00 90.50 89 ALA A O 1
ATOM 685 N N . VAL A 1 90 ? 10.635 6.259 -11.966 1.00 88.81 90 VAL A N 1
ATOM 686 C CA . VAL A 1 90 ? 11.938 5.817 -11.426 1.00 88.81 90 VAL A CA 1
ATOM 687 C C . VAL A 1 90 ? 12.955 6.955 -11.397 1.00 88.81 90 VAL A C 1
ATOM 689 O O . VAL A 1 90 ? 13.612 7.165 -10.379 1.00 88.81 90 VAL A O 1
ATOM 692 N N . GLY A 1 91 ? 13.074 7.708 -12.492 1.00 88.06 91 GLY A N 1
ATOM 693 C CA . GLY A 1 91 ? 14.011 8.829 -12.572 1.00 88.06 91 GLY A CA 1
ATOM 694 C C . GLY A 1 91 ? 13.633 9.933 -11.587 1.00 88.06 91 GLY A C 1
ATOM 695 O O . GLY A 1 91 ? 14.480 10.431 -10.848 1.00 88.06 91 GLY A O 1
ATOM 696 N N . SER A 1 92 ? 12.337 10.238 -11.486 1.00 90.69 92 SER A N 1
ATOM 697 C CA . SER A 1 92 ? 11.825 11.217 -10.527 1.00 90.69 92 SER A CA 1
ATOM 698 C C . SER A 1 92 ? 12.058 10.799 -9.076 1.00 90.69 92 SER A C 1
ATOM 700 O O . SER A 1 92 ? 12.505 11.610 -8.264 1.00 90.69 92 SER A O 1
ATOM 702 N N . LEU A 1 93 ? 11.801 9.538 -8.726 1.00 91.50 93 LEU A N 1
ATOM 703 C CA . LEU A 1 93 ? 12.008 9.008 -7.375 1.00 91.50 93 LEU A CA 1
ATOM 704 C C . LEU A 1 93 ? 13.495 8.945 -6.998 1.00 91.50 93 LEU A C 1
ATOM 706 O O . LEU A 1 93 ? 13.820 9.134 -5.829 1.00 91.50 93 LEU A O 1
ATOM 710 N N . ASN A 1 94 ? 14.389 8.748 -7.973 1.00 89.94 94 ASN A N 1
ATOM 711 C CA . ASN A 1 94 ? 15.844 8.790 -7.784 1.00 89.94 94 ASN A CA 1
ATOM 712 C C . ASN A 1 94 ? 16.442 10.203 -7.807 1.00 89.94 94 ASN A C 1
ATOM 714 O O . ASN A 1 94 ? 17.637 10.354 -7.562 1.00 89.94 94 ASN A O 1
ATOM 718 N N . ALA A 1 95 ? 15.653 11.246 -8.083 1.00 88.94 95 ALA A N 1
ATOM 719 C CA . ALA A 1 95 ? 16.173 12.612 -8.167 1.00 88.94 95 ALA A CA 1
ATOM 720 C C . ALA A 1 95 ? 16.837 13.089 -6.864 1.00 88.94 95 ALA A C 1
ATOM 722 O O . ALA A 1 95 ? 17.682 13.985 -6.887 1.00 88.94 95 ALA A O 1
ATOM 723 N N . ASN A 1 96 ? 16.462 12.501 -5.725 1.00 89.88 96 ASN A N 1
ATOM 724 C CA . ASN A 1 96 ? 17.145 12.657 -4.447 1.00 89.88 96 ASN A CA 1
ATOM 725 C C . ASN A 1 96 ? 16.875 11.434 -3.534 1.00 89.88 96 ASN A C 1
ATOM 727 O O . ASN A 1 96 ? 16.005 10.619 -3.847 1.00 89.88 96 ASN A O 1
ATOM 731 N N . PRO A 1 97 ? 17.566 11.305 -2.383 1.00 91.38 97 PRO A N 1
ATOM 732 C CA . PRO A 1 97 ? 17.454 10.129 -1.512 1.00 91.38 97 PRO A CA 1
ATOM 733 C C . PRO A 1 97 ? 16.080 9.893 -0.862 1.00 91.38 97 PRO A C 1
ATOM 735 O O . PRO A 1 97 ? 15.871 8.839 -0.269 1.00 91.38 97 PRO A O 1
ATOM 738 N N . TYR A 1 98 ? 15.148 10.849 -0.927 1.00 94.00 98 TYR A N 1
ATOM 739 C CA . TYR A 1 98 ? 13.876 10.784 -0.202 1.00 94.00 98 TYR A CA 1
ATOM 740 C C . TYR A 1 98 ? 12.736 10.128 -0.999 1.00 94.00 98 TYR A C 1
ATOM 742 O O . TYR A 1 98 ? 11.756 9.703 -0.390 1.00 94.00 98 TYR A O 1
ATOM 750 N N . GLY A 1 99 ? 12.838 9.999 -2.328 1.00 93.31 99 GLY A N 1
ATOM 751 C CA . GLY A 1 99 ? 11.719 9.547 -3.171 1.00 93.31 99 GLY A CA 1
ATOM 752 C C . GLY A 1 99 ? 11.235 8.126 -2.857 1.00 93.31 99 GLY A C 1
ATOM 753 O O . GLY A 1 99 ? 10.064 7.924 -2.530 1.00 93.31 99 GLY A O 1
ATOM 754 N N . TYR A 1 100 ? 12.133 7.137 -2.896 1.00 92.75 100 TYR A N 1
ATOM 755 C CA . TYR A 1 100 ? 11.795 5.748 -2.553 1.00 92.75 100 TYR A CA 1
ATOM 756 C C . TYR A 1 100 ? 11.367 5.553 -1.088 1.00 92.75 100 TYR A C 1
ATOM 758 O O . TYR A 1 100 ? 10.376 4.852 -0.870 1.00 92.75 100 TYR A O 1
ATOM 766 N N . PRO A 1 101 ? 12.018 6.176 -0.081 1.00 96.12 101 PRO A N 1
ATOM 767 C CA . PRO A 1 101 ? 11.513 6.162 1.293 1.00 96.12 101 PRO A CA 1
ATOM 768 C C . PRO A 1 101 ? 10.072 6.672 1.434 1.00 96.12 101 PRO A C 1
ATOM 770 O O . PRO A 1 101 ? 9.276 6.053 2.139 1.00 96.12 101 PRO A O 1
ATOM 773 N N . VAL A 1 102 ? 9.703 7.753 0.733 1.00 96.94 102 VAL A N 1
ATOM 774 C CA . VAL A 1 102 ? 8.321 8.266 0.728 1.00 96.94 102 VAL A CA 1
ATOM 775 C C . VAL A 1 102 ? 7.365 7.255 0.102 1.00 96.94 102 VAL A C 1
ATOM 777 O O . VAL A 1 102 ? 6.308 6.992 0.671 1.00 96.94 102 VAL A O 1
ATOM 780 N N . LEU A 1 103 ? 7.733 6.645 -1.030 1.00 96.25 103 LEU A N 1
ATOM 781 C CA . LEU A 1 103 ? 6.913 5.611 -1.665 1.00 96.25 103 LEU A CA 1
ATOM 782 C C . LEU A 1 103 ? 6.699 4.402 -0.740 1.00 96.25 103 LEU A C 1
ATOM 784 O O . LEU A 1 103 ? 5.574 3.920 -0.604 1.00 96.25 103 LEU A O 1
ATOM 788 N N . ALA A 1 104 ? 7.761 3.931 -0.083 1.00 95.88 104 ALA A N 1
ATOM 789 C CA . ALA A 1 104 ? 7.693 2.811 0.849 1.00 95.88 104 ALA A CA 1
ATOM 790 C C . ALA A 1 104 ? 6.765 3.122 2.033 1.00 95.88 104 ALA A C 1
ATOM 792 O O . ALA A 1 104 ? 5.893 2.315 2.360 1.00 95.88 104 ALA A O 1
ATOM 793 N N . LEU A 1 105 ? 6.890 4.313 2.630 1.00 97.06 105 LEU A N 1
ATOM 794 C CA . LEU A 1 105 ? 5.989 4.747 3.698 1.00 97.06 105 LEU A CA 1
ATOM 795 C C . LEU A 1 105 ? 4.547 4.881 3.218 1.00 97.06 105 LEU A C 1
ATOM 797 O O . LEU A 1 105 ? 3.657 4.420 3.925 1.00 97.06 105 LEU A O 1
ATOM 801 N N . LYS A 1 106 ? 4.308 5.397 2.007 1.00 97.25 106 LYS A N 1
ATOM 802 C CA . LYS A 1 106 ? 2.960 5.468 1.427 1.00 97.25 106 LYS A CA 1
ATOM 803 C C . LYS A 1 106 ? 2.324 4.099 1.263 1.00 97.25 106 LYS A C 1
ATOM 805 O O . LYS A 1 106 ? 1.151 3.949 1.588 1.00 97.25 106 LYS A O 1
ATOM 810 N N . LEU A 1 107 ? 3.077 3.095 0.815 1.00 96.56 107 LEU A N 1
ATOM 811 C CA . LEU A 1 107 ? 2.584 1.718 0.705 1.00 96.56 107 LEU A CA 1
ATOM 812 C C . LEU A 1 107 ? 2.258 1.116 2.078 1.00 96.56 107 LEU A C 1
ATOM 814 O O . LEU A 1 107 ? 1.196 0.517 2.257 1.00 96.56 107 LEU A O 1
ATOM 818 N N . VAL A 1 108 ? 3.134 1.307 3.068 1.00 97.06 108 VAL A N 1
ATOM 819 C CA . VAL A 1 108 ? 2.897 0.832 4.440 1.00 97.06 108 VAL A CA 1
ATOM 820 C C . VAL A 1 108 ? 1.684 1.534 5.050 1.00 97.06 108 VAL A C 1
ATOM 822 O O . VAL A 1 108 ? 0.762 0.873 5.531 1.00 97.06 108 VAL A O 1
ATOM 825 N N . ASN A 1 109 ? 1.634 2.864 4.980 1.00 97.62 109 ASN A N 1
ATOM 826 C CA . ASN A 1 109 ? 0.518 3.654 5.479 1.00 97.62 109 ASN A CA 1
ATOM 827 C C . ASN A 1 109 ? -0.777 3.309 4.745 1.00 97.62 109 ASN A C 1
ATOM 829 O O . ASN A 1 109 ? -1.800 3.192 5.407 1.00 97.62 109 ASN A O 1
ATOM 833 N N . PHE A 1 110 ? -0.759 3.051 3.435 1.00 97.56 110 PHE A N 1
ATOM 834 C CA . PHE A 1 110 ? -1.935 2.594 2.689 1.00 97.56 110 PHE A CA 1
ATOM 835 C C . PHE A 1 110 ? -2.550 1.336 3.321 1.00 97.56 110 PHE A C 1
ATOM 837 O O . PHE A 1 110 ? -3.749 1.300 3.608 1.00 97.56 110 PHE A O 1
ATOM 844 N N . LEU A 1 111 ? -1.725 0.328 3.624 1.00 97.62 111 LEU A N 1
ATOM 845 C CA . LEU A 1 111 ? -2.193 -0.904 4.260 1.00 97.62 111 LEU A CA 1
ATOM 846 C C . LEU A 1 111 ? -2.711 -0.660 5.681 1.00 97.62 111 LEU A C 1
ATOM 848 O O . LEU A 1 111 ? -3.817 -1.089 6.016 1.00 97.62 111 LEU A O 1
ATOM 852 N N . LEU A 1 112 ? -1.947 0.050 6.515 1.00 97.62 112 LEU A N 1
ATOM 853 C CA . LEU A 1 112 ? -2.330 0.294 7.909 1.00 97.62 112 LEU A CA 1
ATOM 854 C C . LEU A 1 112 ? -3.601 1.151 8.016 1.00 97.62 112 LEU A C 1
ATOM 856 O O . LEU A 1 112 ? -4.499 0.829 8.796 1.00 97.62 112 LEU A O 1
ATOM 860 N N . CYS A 1 113 ? -3.707 2.203 7.200 1.00 97.44 113 CYS A N 1
ATOM 861 C CA . CYS A 1 113 ? -4.877 3.077 7.123 1.00 97.44 113 CYS A CA 1
ATOM 862 C C . CYS A 1 113 ? -6.111 2.298 6.664 1.00 97.44 113 CYS A C 1
ATOM 864 O O . CYS A 1 113 ? -7.169 2.407 7.283 1.00 97.44 113 CYS A O 1
ATOM 866 N N . GLY A 1 114 ? -5.976 1.466 5.627 1.00 97.44 114 GLY A N 1
ATOM 867 C CA . GLY A 1 114 ? -7.065 0.627 5.138 1.00 97.44 114 GLY A CA 1
ATOM 868 C C . GLY A 1 114 ? -7.573 -0.356 6.198 1.00 97.44 114 GLY A C 1
ATOM 869 O O . GLY A 1 114 ? -8.779 -0.446 6.432 1.00 97.44 114 GLY A O 1
ATOM 870 N N . VAL A 1 115 ? -6.663 -1.037 6.906 1.00 97.38 115 VAL A N 1
ATOM 871 C CA . VAL A 1 115 ? -7.023 -1.946 8.009 1.00 97.38 115 VAL A CA 1
ATOM 872 C C . VAL A 1 115 ? -7.717 -1.178 9.138 1.00 97.38 115 VAL A C 1
ATOM 874 O O . VAL A 1 115 ? -8.729 -1.642 9.668 1.00 97.38 115 VAL A O 1
ATOM 877 N N . TRP A 1 116 ? -7.224 0.014 9.490 1.00 97.12 116 TRP A N 1
ATOM 878 C CA . TRP A 1 116 ? -7.843 0.848 10.520 1.00 97.12 116 TRP A CA 1
ATOM 879 C C . TRP A 1 116 ? -9.268 1.265 10.141 1.00 97.12 116 TRP A C 1
ATOM 881 O O . TRP A 1 116 ? -10.169 1.172 10.974 1.00 97.12 116 TRP A O 1
ATOM 891 N N . LEU A 1 117 ? -9.504 1.658 8.883 1.00 97.19 117 LEU A N 1
ATOM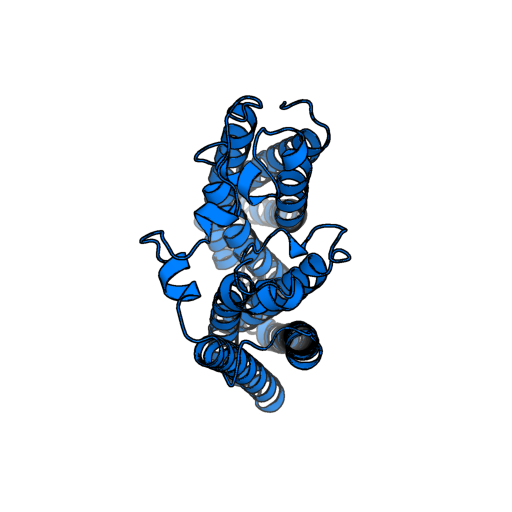 892 C CA . LEU A 1 117 ? -10.836 2.017 8.379 1.00 97.19 117 LEU A CA 1
ATOM 893 C C . LEU A 1 117 ? -11.818 0.843 8.483 1.00 97.19 117 LEU A C 1
ATOM 895 O O . LEU A 1 117 ? -12.972 1.033 8.878 1.00 97.19 117 LEU A O 1
ATOM 899 N N . VAL A 1 118 ? -11.362 -0.381 8.200 1.00 96.44 118 VAL A N 1
ATOM 900 C CA . VAL A 1 118 ? -12.171 -1.595 8.383 1.00 96.44 118 VAL A CA 1
ATOM 901 C C . VAL A 1 118 ? -12.509 -1.814 9.859 1.00 96.44 118 VAL A C 1
ATOM 903 O O . VAL A 1 118 ? -13.675 -2.049 10.182 1.00 96.44 118 VAL A O 1
ATOM 906 N N . ILE A 1 119 ? -11.528 -1.701 10.761 1.00 95.00 119 ILE A N 1
ATOM 907 C CA . ILE A 1 119 ? -11.751 -1.834 12.210 1.00 95.00 119 ILE A CA 1
ATOM 908 C C . ILE A 1 119 ? -12.750 -0.778 12.698 1.00 95.00 119 ILE A C 1
ATOM 910 O O . ILE A 1 119 ? -13.698 -1.119 13.402 1.00 95.00 119 ILE A O 1
ATOM 914 N N . ASN A 1 120 ? -12.589 0.482 12.287 1.00 94.81 120 ASN A N 1
ATOM 915 C CA . ASN A 1 120 ? -13.491 1.572 12.657 1.00 94.81 120 ASN A CA 1
ATOM 916 C C . ASN A 1 120 ? -14.924 1.320 12.159 1.00 94.81 120 ASN A C 1
ATOM 918 O O . ASN A 1 120 ? -15.883 1.543 12.894 1.00 94.81 120 ASN A O 1
ATOM 922 N N . ARG A 1 121 ? -15.088 0.783 10.942 1.00 93.12 121 ARG A N 1
ATOM 923 C CA . ARG A 1 121 ? -16.403 0.401 10.403 1.00 93.12 121 ARG A CA 1
ATOM 924 C C . ARG A 1 121 ? -17.062 -0.730 11.195 1.00 93.12 121 ARG A C 1
ATOM 926 O O . ARG A 1 121 ? -18.282 -0.724 11.325 1.00 93.12 121 ARG A O 1
ATOM 933 N N . VAL A 1 122 ? -16.290 -1.704 11.680 1.00 92.81 122 VAL A N 1
ATOM 934 C CA . VAL A 1 122 ? -16.805 -2.807 12.512 1.00 92.81 122 VAL A CA 1
ATOM 935 C C . VAL A 1 122 ? -17.194 -2.307 13.900 1.00 92.81 122 VAL A C 1
ATOM 937 O O . VAL A 1 122 ? -18.283 -2.628 14.365 1.00 92.81 122 VAL A O 1
ATOM 940 N N . ASP A 1 123 ? -16.343 -1.493 14.526 1.00 91.69 123 ASP A N 1
ATOM 941 C CA . ASP A 1 123 ? -16.584 -0.922 15.856 1.00 91.69 123 ASP A CA 1
ATOM 942 C C . ASP A 1 123 ? -17.845 -0.048 15.877 1.00 91.69 123 ASP A C 1
ATOM 944 O O . ASP A 1 123 ? -18.703 -0.232 16.729 1.00 91.69 123 ASP A O 1
ATOM 948 N N . ASN A 1 124 ? -18.032 0.808 14.865 1.00 89.94 124 ASN A N 1
ATOM 949 C CA . ASN A 1 124 ? -19.203 1.687 14.751 1.00 89.94 124 ASN A CA 1
ATOM 950 C C . ASN A 1 124 ? -20.535 0.943 14.512 1.00 89.94 124 ASN A C 1
ATOM 952 O O . ASN A 1 124 ? -21.590 1.571 14.503 1.00 89.94 124 ASN A O 1
ATOM 956 N N . ARG A 1 125 ? -20.510 -0.372 14.260 1.00 89.00 125 ARG A N 1
ATOM 957 C CA . ARG A 1 125 ? -21.722 -1.202 14.139 1.00 89.00 125 ARG A CA 1
ATOM 958 C C . ARG A 1 125 ? -22.109 -1.876 15.454 1.00 89.00 125 ARG A C 1
ATOM 960 O O . ARG A 1 125 ? -23.217 -2.396 15.545 1.00 89.00 125 ARG A O 1
ATOM 967 N N . ALA A 1 126 ? -21.208 -1.915 16.432 1.00 87.62 126 ALA A N 1
ATOM 968 C CA . ALA A 1 126 ? -21.465 -2.498 17.739 1.00 87.62 126 ALA A CA 1
ATOM 969 C C . ALA A 1 126 ? -21.962 -1.406 18.695 1.00 87.62 126 ALA A C 1
ATOM 971 O O . ALA A 1 126 ? -21.425 -0.303 18.712 1.00 87.62 126 ALA A O 1
ATOM 972 N N . HIS A 1 127 ? -22.981 -1.705 19.499 1.00 81.94 127 HIS A N 1
ATOM 973 C CA . HIS A 1 127 ? -23.578 -0.715 20.404 1.00 81.94 127 HIS A CA 1
ATOM 974 C C . HIS A 1 127 ? -22.686 -0.372 21.614 1.00 81.94 127 HIS A C 1
ATOM 976 O O . HIS A 1 127 ? -22.900 0.639 22.270 1.00 81.94 127 HIS A O 1
ATOM 982 N N . ASP A 1 128 ? -21.719 -1.229 21.942 1.00 82.75 128 ASP A N 1
ATOM 983 C CA . ASP A 1 128 ? -20.867 -1.176 23.136 1.00 82.75 128 ASP A CA 1
ATOM 984 C C . ASP A 1 128 ? -19.430 -0.701 22.852 1.00 82.75 128 ASP A C 1
ATOM 986 O O . ASP A 1 128 ? -18.589 -0.745 23.746 1.00 82.75 128 ASP A O 1
ATOM 990 N N . TYR A 1 129 ? -19.129 -0.249 21.626 1.00 82.00 129 TYR A N 1
ATOM 991 C CA . TYR A 1 129 ? -17.799 0.236 21.205 1.00 82.00 129 TYR A CA 1
ATOM 992 C C . TYR A 1 129 ? -16.616 -0.619 21.704 1.00 82.00 129 TYR A C 1
ATOM 994 O O . TYR A 1 129 ? -15.649 -0.111 22.291 1.00 82.00 129 TYR A O 1
ATOM 1002 N N . PRO A 1 130 ? -16.659 -1.944 21.501 1.00 85.88 130 PRO A N 1
ATOM 1003 C CA . PRO A 1 130 ? -15.765 -2.857 22.191 1.00 85.88 130 PRO A CA 1
ATOM 1004 C C . PRO A 1 130 ? -14.324 -2.784 21.668 1.00 85.88 130 PRO A C 1
ATOM 1006 O O . PRO A 1 130 ? -13.395 -3.250 22.332 1.00 85.88 130 PRO A O 1
ATOM 1009 N N . LEU A 1 131 ? -14.102 -2.200 20.485 1.00 88.50 131 LEU A N 1
ATOM 1010 C CA . LEU A 1 131 ? -12.782 -2.075 19.869 1.00 88.50 131 LEU A CA 1
ATOM 1011 C C . LEU A 1 131 ? -12.159 -0.703 20.087 1.00 88.50 131 LEU A C 1
ATOM 1013 O O . LEU A 1 131 ? -11.111 -0.422 19.509 1.00 88.50 131 LEU A O 1
ATOM 1017 N N . ILE A 1 132 ? -12.723 0.143 20.945 1.00 89.06 132 ILE A N 1
ATOM 1018 C CA . ILE A 1 132 ? -12.258 1.519 21.088 1.00 89.06 132 ILE A CA 1
ATOM 1019 C C . ILE A 1 132 ? -10.791 1.613 21.533 1.00 89.06 132 ILE A C 1
ATOM 1021 O O . ILE A 1 132 ? -9.985 2.281 20.885 1.00 89.06 132 ILE A O 1
ATOM 1025 N N . ARG A 1 133 ? -10.388 0.856 22.562 1.00 88.25 133 ARG A N 1
ATOM 1026 C CA . ARG A 1 133 ? -8.993 0.807 23.032 1.00 88.25 133 ARG A CA 1
ATOM 1027 C C . ARG A 1 133 ? -8.031 0.261 21.964 1.00 88.25 133 ARG A C 1
ATOM 1029 O O . ARG A 1 133 ? -7.056 0.956 21.674 1.00 88.25 133 ARG A O 1
ATOM 1036 N N . PRO A 1 134 ? -8.247 -0.926 21.358 1.00 90.44 134 PRO A N 1
ATOM 1037 C CA . PRO A 1 134 ? -7.348 -1.419 20.314 1.00 90.44 134 PRO A CA 1
ATOM 1038 C C . PRO A 1 134 ? -7.328 -0.519 19.070 1.00 90.44 134 PRO A C 1
ATOM 1040 O O . PRO A 1 134 ? -6.249 -0.270 18.538 1.00 90.44 134 PRO A O 1
ATOM 1043 N N . LYS A 1 135 ? -8.468 0.051 18.658 1.00 92.38 135 LYS A N 1
ATOM 1044 C CA . LYS A 1 135 ? -8.567 1.015 17.550 1.00 92.38 135 LYS A CA 1
ATOM 1045 C C . LYS A 1 135 ? -7.688 2.243 17.781 1.00 92.38 135 LYS A C 1
ATOM 1047 O O . LYS A 1 135 ? -6.948 2.648 16.884 1.00 92.38 135 LYS A O 1
ATOM 1052 N N . TYR A 1 136 ? -7.738 2.825 18.978 1.00 92.25 136 TYR A N 1
ATOM 1053 C CA . TYR A 1 136 ? -6.944 4.010 19.303 1.00 92.25 136 TYR A CA 1
ATOM 1054 C C . TYR A 1 136 ? -5.473 3.704 19.592 1.00 92.25 136 TYR A C 1
ATOM 1056 O O . TYR A 1 136 ? -4.622 4.516 19.241 1.00 92.25 136 TYR A O 1
ATOM 1064 N N . ARG A 1 137 ? -5.142 2.523 20.129 1.00 92.56 137 ARG A N 1
ATOM 1065 C CA . ARG A 1 137 ? -3.746 2.050 20.200 1.00 92.56 137 ARG A CA 1
ATOM 1066 C C . ARG A 1 137 ? -3.147 1.852 18.812 1.00 92.56 137 ARG A C 1
ATOM 1068 O O . ARG A 1 137 ? -2.012 2.242 18.575 1.00 92.56 137 ARG A O 1
ATOM 1075 N N . PHE A 1 138 ? -3.915 1.297 17.877 1.00 94.25 138 PHE A N 1
ATOM 1076 C CA . PHE A 1 138 ? -3.454 1.154 16.501 1.00 94.25 138 PHE A CA 1
ATOM 1077 C C . PHE A 1 138 ? -3.267 2.519 15.824 1.00 94.25 138 PHE A C 1
ATOM 1079 O O . PHE A 1 138 ? -2.280 2.740 15.127 1.00 94.25 138 PHE A O 1
ATOM 1086 N N . LEU A 1 139 ? -4.146 3.482 16.112 1.00 93.75 139 LEU A N 1
ATOM 1087 C CA . LEU A 1 139 ? -3.992 4.852 15.626 1.00 93.75 139 LEU A CA 1
ATOM 1088 C C . LEU A 1 139 ? -2.734 5.548 16.177 1.00 93.75 139 LEU A C 1
ATOM 1090 O O . LEU A 1 139 ? -2.118 6.336 15.464 1.00 93.75 139 LEU A O 1
ATOM 1094 N N . GLN A 1 140 ? -2.314 5.227 17.406 1.00 93.62 140 GLN A N 1
ATOM 1095 C CA . GLN A 1 140 ? -1.058 5.734 17.970 1.00 93.62 140 GLN A CA 1
ATOM 1096 C C . GLN A 1 140 ? 0.186 5.249 17.210 1.00 93.62 140 GLN A C 1
ATOM 1098 O O . GLN A 1 140 ? 1.206 5.927 17.254 1.00 93.62 140 GLN A O 1
ATOM 1103 N N . LEU A 1 141 ? 0.104 4.119 16.498 1.00 94.50 141 LEU A N 1
ATOM 1104 C CA . LEU A 1 141 ? 1.160 3.644 15.600 1.00 94.50 141 LEU A CA 1
ATOM 1105 C C . LEU A 1 141 ? 1.092 4.329 14.225 1.00 94.50 141 LEU A C 1
ATOM 1107 O O . LEU A 1 141 ? 2.118 4.724 13.681 1.00 94.50 141 LEU A O 1
ATOM 1111 N N . ILE A 1 142 ? -0.112 4.489 13.669 1.00 95.50 142 ILE A N 1
ATOM 1112 C CA . ILE A 1 142 ? -0.319 5.063 12.326 1.00 95.50 142 ILE A CA 1
ATOM 1113 C C . ILE A 1 142 ? 0.032 6.553 12.287 1.00 95.50 142 ILE A C 1
ATOM 1115 O O . ILE A 1 142 ? 0.662 7.019 11.342 1.00 95.50 142 ILE A O 1
ATOM 1119 N N . ALA A 1 143 ? -0.359 7.312 13.312 1.00 95.25 143 ALA A N 1
ATOM 1120 C CA . ALA A 1 143 ? -0.159 8.756 13.349 1.00 95.25 143 ALA A CA 1
ATOM 1121 C C . ALA A 1 143 ? 1.310 9.192 13.164 1.00 95.25 143 ALA A C 1
ATOM 1123 O O . ALA A 1 143 ? 1.559 9.986 12.256 1.00 95.25 143 ALA A O 1
ATOM 1124 N N . PRO A 1 144 ? 2.298 8.690 13.936 1.00 95.50 144 PRO A N 1
ATOM 1125 C CA . PRO A 1 144 ? 3.696 9.066 13.730 1.00 95.50 144 PRO A CA 1
ATOM 1126 C C . PRO A 1 144 ? 4.234 8.636 12.360 1.00 95.50 144 PRO A C 1
ATOM 1128 O O . PRO A 1 144 ? 5.020 9.374 11.774 1.00 95.50 144 PRO A O 1
ATOM 1131 N N . LEU A 1 145 ? 3.785 7.503 11.807 1.00 96.56 145 LEU A N 1
ATOM 1132 C CA . LEU A 1 145 ? 4.184 7.075 10.461 1.00 96.56 145 LEU A CA 1
ATOM 1133 C C . LEU A 1 145 ? 3.692 8.041 9.378 1.00 96.56 145 LEU A C 1
ATOM 1135 O O . LEU A 1 145 ? 4.446 8.353 8.459 1.00 96.56 145 LEU A O 1
ATOM 1139 N N . ILE A 1 146 ? 2.462 8.552 9.495 1.00 96.50 146 ILE A N 1
ATOM 1140 C CA . ILE A 1 146 ? 1.941 9.588 8.591 1.00 96.50 146 ILE A CA 1
ATOM 1141 C C . ILE A 1 146 ? 2.731 10.893 8.754 1.00 96.50 146 ILE A C 1
ATOM 1143 O O . ILE A 1 146 ? 3.061 11.525 7.757 1.00 96.50 146 ILE A O 1
ATOM 1147 N N . LEU A 1 147 ? 3.073 11.296 9.984 1.00 95.75 147 LEU A N 1
ATOM 1148 C CA . LEU A 1 147 ? 3.878 12.503 10.218 1.00 95.75 147 LEU A CA 1
ATOM 1149 C C . LEU A 1 147 ? 5.259 12.398 9.557 1.00 95.75 147 LEU A C 1
ATOM 1151 O O . LEU A 1 147 ? 5.674 13.320 8.856 1.00 95.75 147 LEU A O 1
ATOM 1155 N N . VAL A 1 148 ? 5.954 11.272 9.751 1.00 96.75 148 VAL A N 1
ATOM 1156 C CA . VAL A 1 148 ? 7.260 11.013 9.128 1.00 96.75 148 VAL A CA 1
ATOM 1157 C C . VAL A 1 148 ? 7.135 11.002 7.606 1.00 96.75 148 VAL A C 1
ATOM 1159 O O . VAL A 1 148 ? 7.941 11.637 6.931 1.00 96.75 148 VAL A O 1
ATOM 1162 N N . GLU A 1 149 ? 6.105 10.351 7.059 1.00 97.38 149 GLU A N 1
ATOM 1163 C CA . GLU A 1 149 ? 5.845 10.359 5.619 1.00 97.38 149 GLU A CA 1
ATOM 1164 C C . GLU A 1 149 ? 5.647 11.781 5.082 1.00 97.38 149 GLU A C 1
ATOM 1166 O O . GLU A 1 149 ? 6.289 12.145 4.100 1.00 97.38 149 GLU A O 1
ATOM 1171 N N . SER A 1 150 ? 4.810 12.601 5.722 1.00 95.50 150 SER A N 1
ATOM 1172 C CA . SER A 1 150 ? 4.555 13.981 5.294 1.00 95.50 150 SER A CA 1
ATOM 1173 C C . SER A 1 150 ? 5.818 14.841 5.332 1.00 95.50 150 SER A C 1
ATOM 1175 O O . SER A 1 150 ? 6.065 15.615 4.405 1.00 95.50 150 SER A O 1
ATOM 1177 N N . VAL A 1 151 ? 6.650 14.692 6.370 1.00 96.00 151 VAL A N 1
ATOM 1178 C CA . VAL A 1 151 ? 7.937 15.398 6.473 1.00 96.00 151 VAL A CA 1
ATOM 1179 C C . VAL A 1 151 ? 8.872 14.973 5.346 1.00 96.00 151 VAL A C 1
ATOM 1181 O O . VAL A 1 151 ? 9.434 15.842 4.677 1.00 96.00 151 VAL A O 1
ATOM 1184 N N . LEU A 1 152 ? 9.005 13.666 5.098 1.00 96.56 152 LEU A N 1
ATOM 1185 C CA . LEU A 1 152 ? 9.840 13.128 4.021 1.00 96.56 152 LEU A CA 1
ATOM 1186 C C . LEU A 1 152 ? 9.327 13.532 2.635 1.00 96.56 152 LEU A C 1
ATOM 1188 O O . LEU A 1 152 ? 10.120 13.885 1.767 1.00 96.56 152 LEU A O 1
ATOM 1192 N N . GLN A 1 153 ? 8.010 13.558 2.430 1.00 96.31 153 GLN A N 1
ATOM 1193 C CA . GLN A 1 153 ? 7.393 14.016 1.185 1.00 96.31 153 GLN A CA 1
ATOM 1194 C C . GLN A 1 153 ? 7.693 15.499 0.942 1.00 96.31 153 GLN A C 1
ATOM 1196 O O . GLN A 1 153 ? 8.063 15.891 -0.165 1.00 96.31 153 GLN A O 1
ATOM 1201 N N . LEU A 1 154 ? 7.563 16.336 1.973 1.00 94.62 154 LEU A N 1
ATOM 1202 C CA . LEU A 1 154 ? 7.876 17.756 1.865 1.00 94.62 154 LEU A CA 1
ATOM 1203 C C . LEU A 1 154 ? 9.369 17.974 1.584 1.00 94.62 154 LEU A C 1
ATOM 1205 O O . LEU A 1 154 ? 9.716 18.753 0.697 1.00 94.62 154 LEU A O 1
ATOM 1209 N N . THR A 1 155 ? 10.256 17.256 2.279 1.00 94.31 155 THR A N 1
ATOM 1210 C CA . THR A 1 155 ? 11.705 17.334 2.022 1.00 94.31 155 THR A CA 1
ATOM 1211 C C . THR A 1 155 ? 12.074 16.826 0.634 1.00 94.31 155 THR A C 1
ATOM 1213 O O . THR A 1 155 ? 12.912 17.454 -0.013 1.00 94.31 155 THR A O 1
ATOM 1216 N N . TYR A 1 156 ? 11.431 15.768 0.136 1.00 94.12 156 TYR A N 1
ATOM 1217 C CA . TYR A 1 156 ? 11.601 15.279 -1.232 1.00 94.12 156 TYR A CA 1
ATOM 1218 C C . TYR A 1 156 ? 11.320 16.385 -2.258 1.00 94.12 156 TYR A C 1
ATOM 1220 O O . TYR A 1 156 ? 12.171 16.664 -3.103 1.00 94.12 156 TYR A O 1
ATOM 1228 N N . PHE A 1 157 ? 10.173 17.065 -2.152 1.00 92.50 157 PHE A N 1
ATOM 1229 C CA . PHE A 1 157 ? 9.801 18.116 -3.103 1.00 92.50 157 PHE A CA 1
ATOM 1230 C C . PHE A 1 157 ? 10.609 19.411 -2.936 1.00 92.50 157 PHE A C 1
ATOM 1232 O O . PHE A 1 157 ? 10.904 20.069 -3.934 1.00 92.50 157 PHE A O 1
ATOM 1239 N N . LEU A 1 158 ? 11.005 19.777 -1.711 1.00 91.62 158 LEU A N 1
ATOM 1240 C CA . LEU A 1 158 ? 11.867 20.942 -1.461 1.00 91.62 158 LEU A CA 1
ATOM 1241 C C . LEU A 1 158 ? 13.286 20.751 -2.014 1.00 91.62 158 LEU A C 1
ATOM 1243 O O . LEU A 1 158 ? 13.905 21.715 -2.460 1.00 91.62 158 LEU A O 1
ATOM 1247 N N . ASN A 1 159 ? 13.790 19.516 -2.013 1.00 90.06 159 ASN A N 1
ATOM 1248 C CA . ASN A 1 159 ? 15.114 19.174 -2.536 1.00 90.06 159 ASN A CA 1
ATOM 1249 C C . ASN A 1 159 ? 15.093 18.740 -4.010 1.00 90.06 159 ASN A C 1
ATOM 1251 O O . ASN A 1 159 ? 16.118 18.295 -4.531 1.00 90.06 159 ASN A O 1
ATOM 1255 N N . LEU A 1 160 ? 13.956 18.858 -4.702 1.00 87.81 160 LEU A N 1
ATOM 1256 C CA . LEU A 1 160 ? 13.856 18.508 -6.115 1.00 87.81 160 LEU A CA 1
ATOM 1257 C C . LEU A 1 160 ? 14.548 19.582 -6.973 1.00 87.81 160 LEU A C 1
ATOM 1259 O O . LEU A 1 160 ? 14.089 20.725 -7.054 1.00 87.81 160 LEU A O 1
ATOM 1263 N N . LYS A 1 161 ? 15.662 19.217 -7.616 1.00 80.25 161 LYS A N 1
ATOM 1264 C CA . LYS A 1 161 ? 16.421 20.091 -8.523 1.00 80.25 161 LYS A CA 1
ATOM 1265 C C . LYS A 1 161 ? 16.301 19.566 -9.954 1.00 80.25 161 LYS A C 1
ATOM 1267 O O . LYS A 1 161 ? 16.624 18.413 -10.208 1.00 80.25 161 LYS A O 1
ATOM 1272 N N . SER A 1 162 ? 15.901 20.423 -10.895 1.00 67.19 162 SER A N 1
ATOM 1273 C CA . SER A 1 162 ? 15.674 20.040 -12.301 1.00 67.19 162 SER A CA 1
ATOM 1274 C C . SER A 1 162 ? 16.942 19.748 -13.107 1.00 67.19 162 SER A C 1
ATOM 1276 O O . SER A 1 162 ? 16.869 19.126 -14.160 1.00 67.19 162 SER A O 1
ATOM 1278 N N . ARG A 1 163 ? 18.113 20.183 -12.623 1.00 62.81 163 ARG A N 1
ATOM 1279 C CA . ARG A 1 163 ? 19.404 20.083 -13.325 1.00 62.81 163 ARG A CA 1
ATOM 1280 C C . ARG A 1 163 ? 20.332 19.025 -12.708 1.00 62.81 163 ARG A C 1
ATOM 1282 O O . ARG A 1 163 ? 21.533 19.245 -12.594 1.00 62.81 163 ARG A O 1
ATOM 1289 N N . ILE A 1 164 ? 19.770 17.906 -12.259 1.00 68.75 164 ILE A N 1
ATOM 1290 C CA . ILE A 1 164 ? 20.533 16.719 -11.849 1.00 68.75 164 ILE A CA 1
ATOM 1291 C C . ILE A 1 164 ? 20.299 15.644 -12.908 1.00 68.75 164 ILE A C 1
ATOM 1293 O O . ILE A 1 164 ? 19.163 15.449 -13.332 1.00 68.75 164 ILE A O 1
ATOM 1297 N N . LEU A 1 165 ? 21.368 14.971 -13.340 1.00 70.50 165 LEU A N 1
ATOM 1298 C CA . LEU A 1 165 ? 21.248 13.801 -14.203 1.00 70.50 165 LEU A CA 1
ATOM 1299 C C . LEU A 1 165 ? 20.766 12.627 -13.344 1.00 70.50 165 LEU A C 1
ATOM 1301 O O . LEU A 1 165 ? 21.495 12.150 -12.475 1.00 70.50 165 LEU A O 1
ATOM 1305 N N . THR A 1 166 ? 19.516 12.223 -13.533 1.00 74.12 166 THR A N 1
ATOM 1306 C CA . THR A 1 166 ? 18.918 11.112 -12.779 1.00 74.12 166 THR A CA 1
ATOM 1307 C C . THR A 1 166 ? 19.254 9.766 -13.417 1.00 74.12 166 THR A C 1
ATOM 1309 O O . THR A 1 166 ? 19.539 9.683 -14.613 1.00 74.12 166 THR A O 1
ATOM 1312 N N . THR A 1 167 ? 19.256 8.700 -12.614 1.00 73.12 167 THR A N 1
ATOM 1313 C CA . THR A 1 167 ? 19.453 7.334 -13.110 1.00 73.12 167 THR A CA 1
ATOM 1314 C C . THR A 1 167 ? 18.196 6.840 -13.820 1.00 73.12 167 THR A C 1
ATOM 1316 O O . THR A 1 167 ? 17.078 6.966 -13.313 1.00 73.12 167 THR A O 1
ATOM 1319 N N . CYS A 1 168 ? 18.373 6.263 -15.009 1.00 75.06 168 CYS A N 1
ATOM 1320 C CA . CYS A 1 168 ? 17.283 5.634 -15.741 1.00 75.06 168 CYS A CA 1
ATOM 1321 C C . CYS A 1 168 ? 16.923 4.273 -15.124 1.00 75.06 168 CYS A C 1
ATOM 1323 O O . CYS A 1 168 ? 17.719 3.637 -14.431 1.00 75.06 168 CYS A O 1
ATOM 1325 N N . CYS A 1 169 ? 15.716 3.782 -15.410 1.00 73.19 169 CYS A N 1
ATOM 1326 C CA . CYS A 1 169 ? 15.291 2.453 -14.970 1.00 73.19 169 CYS A CA 1
ATOM 1327 C C . CYS A 1 169 ? 16.178 1.329 -15.534 1.00 73.19 169 CYS A C 1
ATOM 1329 O O . CYS A 1 169 ? 16.348 0.310 -14.873 1.00 73.19 169 CYS A O 1
ATOM 1331 N N . GLY A 1 170 ? 16.794 1.533 -16.705 1.00 70.69 170 GLY A N 1
ATOM 1332 C CA . GLY A 1 170 ? 17.713 0.569 -17.313 1.00 70.69 170 GLY A CA 1
ATOM 1333 C C . GLY A 1 170 ? 18.962 0.290 -16.472 1.00 70.69 170 GLY A C 1
ATOM 1334 O O . GLY A 1 170 ? 19.387 -0.855 -16.399 1.00 70.69 170 GLY A O 1
ATOM 1335 N N . SER A 1 171 ? 19.518 1.289 -15.774 1.00 69.75 171 SER A N 1
ATOM 1336 C CA . SER A 1 171 ? 20.670 1.067 -14.887 1.00 69.75 171 SER A CA 1
ATOM 1337 C C . SER A 1 171 ? 20.272 0.565 -13.498 1.00 69.75 171 SER A C 1
ATOM 1339 O O . SER A 1 171 ? 21.043 -0.152 -12.868 1.00 69.75 171 SER A O 1
ATOM 1341 N N . GLN A 1 172 ? 19.069 0.902 -13.017 1.00 71.44 172 GLN A N 1
ATOM 1342 C CA . GLN A 1 172 ? 18.588 0.437 -11.711 1.00 71.44 172 GLN A CA 1
ATOM 1343 C C . GLN A 1 172 ? 18.099 -1.019 -11.734 1.00 71.44 172 GLN A C 1
ATOM 1345 O O . GLN A 1 172 ? 18.253 -1.728 -10.740 1.00 71.44 172 GLN A O 1
A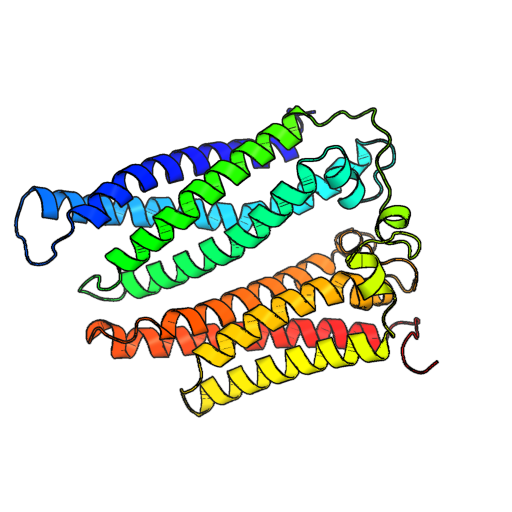TOM 1350 N N . PHE A 1 173 ? 17.505 -1.454 -12.846 1.00 70.25 173 PHE A N 1
ATOM 1351 C CA . PHE A 1 173 ? 16.973 -2.809 -13.012 1.00 70.25 173 PHE A CA 1
ATOM 1352 C C . PHE A 1 173 ? 17.781 -3.671 -13.994 1.00 70.25 173 PHE A C 1
ATOM 1354 O O . PHE A 1 173 ? 17.401 -4.810 -14.251 1.00 70.25 173 PHE A O 1
ATOM 1361 N N . GLY A 1 174 ? 18.889 -3.153 -14.533 1.00 61.12 174 GLY A N 1
ATOM 1362 C CA . GLY A 1 174 ? 19.846 -3.931 -15.317 1.00 61.12 174 GLY A CA 1
ATOM 1363 C C . GLY A 1 174 ? 20.596 -4.936 -14.438 1.00 61.12 174 GLY A C 1
ATOM 1364 O O . GLY A 1 174 ? 20.966 -4.627 -13.305 1.00 61.12 174 GLY A O 1
ATOM 1365 N N . GLY A 1 175 ? 20.826 -6.145 -14.958 1.00 52.94 175 GLY A N 1
ATOM 1366 C CA . GLY A 1 175 ? 21.378 -7.295 -14.222 1.00 52.94 175 GLY A CA 1
ATOM 1367 C C . GLY A 1 175 ? 22.819 -7.162 -13.702 1.00 52.94 175 GLY A C 1
ATOM 1368 O O . GLY A 1 175 ? 23.359 -8.134 -13.186 1.00 52.94 175 GLY A O 1
ATOM 1369 N N . GLU A 1 176 ? 23.447 -5.991 -13.813 1.00 50.44 176 GLU A N 1
ATOM 1370 C CA . GLU A 1 176 ? 24.847 -5.755 -13.424 1.00 50.44 176 GLU A CA 1
ATOM 1371 C C . GLU A 1 176 ? 25.015 -5.196 -11.995 1.00 50.44 176 GLU A C 1
ATOM 1373 O O . GLU A 1 176 ? 26.132 -5.090 -11.491 1.00 50.44 176 GLU A O 1
ATOM 1378 N N . GLY A 1 177 ? 23.927 -4.850 -11.296 1.00 49.50 177 GLY A N 1
ATOM 1379 C CA . GLY A 1 177 ? 23.994 -4.319 -9.930 1.00 49.50 177 GLY A CA 1
ATOM 1380 C C . GLY A 1 177 ? 23.911 -5.411 -8.861 1.00 49.50 177 GLY A C 1
ATOM 1381 O O . GLY A 1 177 ? 22.967 -6.185 -8.860 1.00 49.50 177 GLY A O 1
ATOM 1382 N N . GLY A 1 178 ? 24.810 -5.435 -7.870 1.00 52.34 178 GLY A N 1
ATOM 1383 C CA . GLY A 1 178 ? 24.762 -6.350 -6.708 1.00 52.34 178 GLY A CA 1
ATOM 1384 C C . GLY A 1 178 ? 23.610 -6.102 -5.712 1.00 52.34 178 GLY A C 1
ATOM 1385 O O . GLY A 1 178 ? 23.799 -6.209 -4.503 1.00 52.34 178 GLY A O 1
ATOM 1386 N N . THR A 1 179 ? 22.430 -5.702 -6.191 1.00 65.25 179 THR A N 1
ATOM 1387 C CA . THR A 1 179 ? 21.253 -5.367 -5.377 1.00 65.25 179 THR A CA 1
ATOM 1388 C C . THR A 1 179 ? 20.305 -6.561 -5.232 1.00 65.25 179 THR A C 1
ATOM 1390 O O . THR A 1 179 ? 20.262 -7.445 -6.083 1.00 65.25 179 THR A O 1
ATOM 1393 N N . VAL A 1 180 ? 19.489 -6.572 -4.169 1.00 67.19 180 VAL A N 1
ATOM 1394 C CA . VAL A 1 180 ? 18.472 -7.621 -3.928 1.00 67.19 180 VAL A CA 1
ATOM 1395 C C . VAL A 1 180 ? 17.456 -7.712 -5.074 1.00 67.19 180 VAL A C 1
ATOM 1397 O O . VAL A 1 180 ? 16.962 -8.784 -5.395 1.00 67.19 180 VAL A O 1
ATOM 1400 N N . THR A 1 181 ? 17.144 -6.595 -5.729 1.00 69.88 181 THR A N 1
ATOM 1401 C CA . THR A 1 181 ? 16.273 -6.578 -6.912 1.00 69.88 181 THR A CA 1
ATOM 1402 C C . THR A 1 181 ? 16.905 -7.276 -8.110 1.00 69.88 181 THR A C 1
ATOM 1404 O O . THR A 1 181 ? 16.215 -8.023 -8.795 1.00 69.88 181 THR A O 1
ATOM 1407 N N . ALA A 1 182 ? 18.206 -7.098 -8.341 1.00 71.38 182 ALA A N 1
ATOM 1408 C CA . ALA A 1 182 ? 18.899 -7.748 -9.449 1.00 71.38 182 ALA A CA 1
ATOM 1409 C C . ALA A 1 182 ? 18.995 -9.271 -9.266 1.00 71.38 182 ALA A C 1
ATOM 1411 O O . ALA A 1 182 ? 18.819 -10.008 -10.232 1.00 71.38 182 ALA A O 1
ATOM 1412 N N . SER A 1 183 ? 19.196 -9.755 -8.033 1.00 75.62 183 SER A N 1
ATOM 1413 C CA . SER A 1 183 ? 19.221 -11.199 -7.752 1.00 75.62 183 SER A CA 1
ATOM 1414 C C . SER A 1 183 ? 17.856 -11.873 -7.900 1.00 75.62 183 SER A C 1
ATOM 1416 O O . SER A 1 183 ? 17.783 -13.063 -8.189 1.00 75.62 183 SER A O 1
ATOM 1418 N N . ILE A 1 184 ? 16.766 -11.126 -7.710 1.00 78.31 184 ILE A N 1
ATOM 1419 C CA . ILE A 1 184 ? 15.409 -11.616 -7.969 1.00 78.31 184 ILE A CA 1
ATOM 1420 C C . ILE A 1 184 ? 15.112 -11.619 -9.472 1.00 78.31 184 ILE A C 1
ATOM 1422 O O . ILE A 1 184 ? 14.511 -12.568 -9.968 1.00 78.31 184 ILE A O 1
ATOM 1426 N N . ILE A 1 185 ? 15.531 -10.575 -10.193 1.00 81.75 185 ILE A N 1
ATOM 1427 C CA . ILE A 1 185 ? 15.359 -10.467 -11.650 1.00 81.75 185 ILE A CA 1
ATOM 1428 C C . ILE A 1 185 ? 16.135 -11.567 -12.386 1.00 81.75 185 ILE A C 1
ATOM 1430 O O . ILE A 1 185 ? 15.662 -12.064 -13.402 1.00 81.75 185 ILE A O 1
ATOM 1434 N N . SER A 1 186 ? 17.289 -11.992 -11.866 1.00 81.75 186 SER A N 1
ATOM 1435 C CA . SER A 1 186 ? 18.097 -13.054 -12.473 1.00 81.75 186 SER A CA 1
ATOM 1436 C C . SER A 1 186 ? 17.565 -14.475 -12.248 1.00 81.75 186 SER A C 1
ATOM 1438 O O . SER A 1 186 ? 18.139 -15.429 -12.778 1.00 81.75 186 SER A O 1
ATOM 1440 N N . LEU A 1 187 ? 16.485 -14.654 -11.476 1.00 85.38 187 LEU A N 1
ATOM 1441 C CA . LEU A 1 187 ? 15.858 -15.966 -11.316 1.00 85.38 187 LEU A CA 1
ATOM 1442 C C . LEU A 1 187 ? 15.222 -16.436 -12.633 1.00 85.38 187 LEU A C 1
ATOM 1444 O O . LEU A 1 187 ? 14.661 -15.622 -13.368 1.00 85.38 187 LEU A O 1
ATOM 1448 N N . PRO A 1 188 ? 15.207 -17.758 -12.905 1.00 89.75 188 PRO A N 1
ATOM 1449 C CA . PRO A 1 188 ? 14.538 -18.286 -14.085 1.00 89.75 188 PRO A CA 1
ATOM 1450 C C . PRO A 1 188 ? 13.062 -17.847 -14.125 1.00 89.75 188 PRO A C 1
ATOM 1452 O O . PRO A 1 188 ? 12.351 -18.029 -13.125 1.00 89.75 188 PRO A O 1
ATOM 1455 N N . PRO A 1 189 ? 12.556 -17.336 -15.262 1.00 90.06 189 PRO A N 1
ATOM 1456 C CA . PRO A 1 189 ? 11.172 -16.872 -15.385 1.00 90.06 189 PRO A CA 1
ATOM 1457 C C . PRO A 1 189 ? 10.135 -17.942 -15.015 1.00 90.06 189 PRO A C 1
ATOM 1459 O O . PRO A 1 189 ? 9.103 -17.628 -14.422 1.00 90.06 189 PRO A O 1
ATOM 1462 N N . ALA A 1 190 ? 10.431 -19.219 -15.282 1.00 92.31 190 ALA A N 1
ATOM 1463 C CA . ALA A 1 190 ? 9.600 -20.349 -14.865 1.00 92.31 190 ALA A CA 1
ATOM 1464 C C . ALA A 1 190 ? 9.475 -20.459 -13.332 1.00 92.31 190 ALA A C 1
ATOM 1466 O O . ALA A 1 190 ? 8.385 -20.699 -12.811 1.00 92.31 190 ALA A O 1
ATOM 1467 N N . THR A 1 191 ? 10.567 -20.227 -12.597 1.00 93.62 191 THR A N 1
ATOM 1468 C CA . THR A 1 191 ? 10.583 -20.217 -11.127 1.00 93.62 191 THR A CA 1
ATOM 1469 C C . THR A 1 191 ? 9.779 -19.040 -10.584 1.00 93.62 191 THR A C 1
ATOM 1471 O O . THR A 1 191 ? 8.974 -19.214 -9.669 1.00 93.62 191 THR A O 1
ATOM 1474 N N . LEU A 1 192 ? 9.944 -17.850 -11.171 1.00 93.31 192 LEU A N 1
ATOM 1475 C CA . LEU A 1 192 ? 9.171 -16.661 -10.801 1.00 93.31 192 LEU A CA 1
ATOM 1476 C C . LEU A 1 192 ? 7.669 -16.878 -11.026 1.00 93.31 192 LEU A C 1
ATOM 1478 O O . LEU A 1 192 ? 6.868 -16.584 -10.137 1.00 93.31 192 LEU A O 1
ATOM 1482 N N . ALA A 1 193 ? 7.290 -17.458 -12.168 1.00 95.19 193 ALA A N 1
ATOM 1483 C CA . ALA A 1 193 ? 5.908 -17.810 -12.471 1.00 95.19 193 ALA A CA 1
ATOM 1484 C C . ALA A 1 193 ? 5.353 -18.855 -11.490 1.00 95.19 193 ALA A C 1
ATOM 1486 O O . ALA A 1 193 ? 4.242 -18.687 -10.990 1.00 95.19 193 ALA A O 1
ATOM 1487 N N . LEU A 1 194 ? 6.125 -19.893 -11.152 1.00 96.06 194 LEU A N 1
ATOM 1488 C CA . LEU A 1 194 ? 5.718 -20.906 -10.175 1.00 96.06 194 LEU A CA 1
ATOM 1489 C C . LEU A 1 194 ? 5.464 -20.294 -8.791 1.00 96.06 194 LEU A C 1
ATOM 1491 O O . LEU A 1 194 ? 4.436 -20.579 -8.177 1.00 96.06 194 LEU A O 1
ATOM 1495 N N . ILE A 1 195 ? 6.369 -19.439 -8.306 1.00 96.69 195 ILE A N 1
ATOM 1496 C CA . ILE A 1 195 ? 6.217 -18.748 -7.016 1.00 96.69 195 ILE A CA 1
ATOM 1497 C C . ILE A 1 195 ? 4.978 -17.848 -7.045 1.00 96.69 195 ILE A C 1
ATOM 1499 O O . ILE A 1 195 ? 4.164 -17.885 -6.120 1.00 96.69 195 ILE A O 1
ATOM 1503 N N . PHE A 1 196 ? 4.811 -17.072 -8.117 1.00 97.56 196 PHE A N 1
ATOM 1504 C CA . PHE A 1 196 ? 3.675 -16.178 -8.304 1.00 97.56 196 PHE A CA 1
ATOM 1505 C C . PHE A 1 196 ? 2.340 -16.933 -8.305 1.00 97.56 196 PHE A C 1
ATOM 1507 O O . PHE A 1 196 ? 1.482 -16.681 -7.455 1.00 97.56 196 PHE A O 1
ATOM 1514 N N . TYR A 1 197 ? 2.166 -17.892 -9.217 1.00 98.00 197 TYR A N 1
ATOM 1515 C CA . TYR A 1 197 ? 0.923 -18.651 -9.340 1.00 98.00 197 TYR A CA 1
ATOM 1516 C C . TYR A 1 197 ? 0.673 -19.539 -8.123 1.00 98.00 197 TYR A C 1
ATOM 1518 O O . TYR A 1 197 ? -0.473 -19.658 -7.694 1.00 98.00 197 TYR A O 1
ATOM 1526 N N . GLY A 1 198 ? 1.720 -20.099 -7.513 1.00 98.31 198 GLY A N 1
ATOM 1527 C CA . GLY A 1 198 ? 1.620 -20.854 -6.267 1.00 98.31 198 GLY A CA 1
ATOM 1528 C C . GLY A 1 198 ? 1.089 -20.001 -5.113 1.00 98.31 198 GLY A C 1
ATOM 1529 O O . GLY A 1 198 ? 0.156 -20.413 -4.422 1.00 98.31 198 GLY A O 1
ATOM 1530 N N . ALA A 1 199 ? 1.614 -18.785 -4.937 1.00 98.38 199 ALA A N 1
ATOM 1531 C CA . ALA A 1 199 ? 1.154 -17.857 -3.904 1.00 98.38 199 ALA A CA 1
ATOM 1532 C C . ALA A 1 199 ? -0.290 -17.386 -4.139 1.00 98.38 199 ALA A C 1
ATOM 1534 O O . ALA A 1 199 ? -1.094 -17.344 -3.199 1.00 98.38 199 ALA A O 1
ATOM 1535 N N . MET A 1 200 ? -0.641 -17.078 -5.391 1.00 98.25 200 MET A N 1
ATOM 1536 C CA . MET A 1 200 ? -1.998 -16.673 -5.765 1.00 98.25 200 MET A CA 1
ATOM 1537 C C . MET A 1 200 ? -2.992 -17.820 -5.567 1.00 98.25 200 MET A C 1
ATOM 1539 O O . MET A 1 200 ? -4.018 -17.633 -4.915 1.00 98.25 200 MET A O 1
ATOM 1543 N N . LEU A 1 201 ? -2.667 -19.032 -6.028 1.00 98.31 201 LEU A N 1
ATOM 1544 C CA . LEU A 1 201 ? -3.505 -20.217 -5.846 1.00 98.31 201 LEU A CA 1
ATOM 1545 C C . LEU A 1 201 ? -3.691 -20.559 -4.365 1.00 98.31 201 LEU A C 1
ATOM 1547 O O . LEU A 1 201 ? -4.816 -20.820 -3.941 1.00 98.31 201 LEU A O 1
ATOM 1551 N N . ALA A 1 202 ? -2.624 -20.513 -3.562 1.00 98.38 202 ALA A N 1
ATOM 1552 C CA . ALA A 1 202 ? -2.705 -20.744 -2.121 1.00 98.38 202 ALA A CA 1
ATOM 1553 C C . ALA A 1 202 ? -3.633 -19.728 -1.436 1.00 98.38 202 ALA A C 1
ATOM 1555 O O . ALA A 1 202 ? -4.464 -20.104 -0.607 1.00 98.38 202 ALA A O 1
ATOM 1556 N N . THR A 1 203 ? -3.538 -18.453 -1.819 1.00 98.38 203 THR A N 1
ATOM 1557 C CA . THR A 1 203 ? -4.389 -17.378 -1.290 1.00 98.38 203 THR A CA 1
ATOM 1558 C C . THR A 1 203 ? -5.848 -17.563 -1.693 1.00 98.38 203 THR A C 1
ATOM 1560 O O . THR A 1 203 ? -6.731 -17.519 -0.832 1.00 98.38 203 THR A O 1
ATOM 1563 N N . LEU A 1 204 ? -6.112 -17.848 -2.972 1.00 98.31 204 LEU A N 1
ATOM 1564 C CA . LEU A 1 204 ? -7.457 -18.109 -3.484 1.00 98.31 204 LEU A CA 1
ATOM 1565 C C . LEU A 1 204 ? 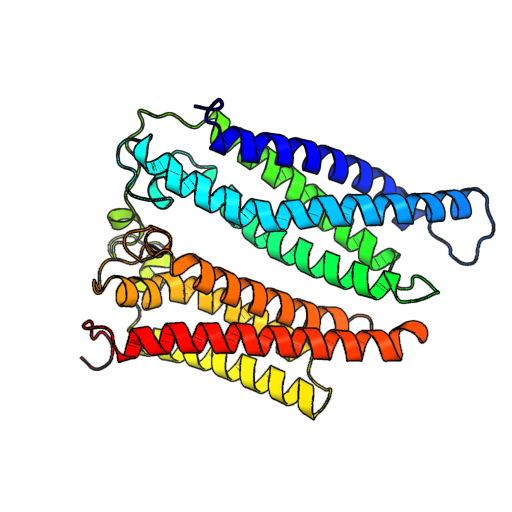-8.080 -19.340 -2.808 1.00 98.31 204 LEU A C 1
ATOM 1567 O O . LEU A 1 204 ? -9.202 -19.272 -2.303 1.00 98.31 204 LEU A O 1
ATOM 1571 N N . ALA A 1 205 ? -7.339 -20.445 -2.706 1.00 98.12 205 ALA A N 1
ATOM 1572 C CA . ALA A 1 205 ? -7.792 -21.663 -2.039 1.00 98.12 205 ALA A CA 1
ATOM 1573 C C . ALA A 1 205 ? -8.078 -21.432 -0.546 1.00 98.12 205 ALA A C 1
ATOM 1575 O O . ALA A 1 205 ? -9.094 -21.906 -0.027 1.00 98.12 205 ALA A O 1
ATOM 1576 N N . ALA A 1 206 ? -7.228 -20.670 0.150 1.00 97.94 206 ALA A N 1
ATOM 1577 C CA . ALA A 1 206 ? -7.443 -20.312 1.549 1.00 97.94 206 ALA A CA 1
ATOM 1578 C C . ALA A 1 206 ? -8.688 -19.432 1.738 1.00 97.94 206 ALA A C 1
ATOM 1580 O O . ALA A 1 206 ? -9.461 -19.670 2.670 1.00 97.94 206 ALA A O 1
ATOM 1581 N N . GLY A 1 207 ? -8.925 -18.467 0.844 1.00 97.31 207 GLY A N 1
ATOM 1582 C CA . GLY A 1 207 ? -10.118 -17.621 0.870 1.00 97.31 207 GLY A CA 1
ATOM 1583 C C . GLY A 1 207 ? -11.399 -18.408 0.584 1.00 97.31 207 GLY A C 1
ATOM 1584 O O . GLY A 1 207 ? -12.368 -18.287 1.334 1.00 97.31 207 GLY A O 1
ATOM 1585 N N . ILE A 1 208 ? -11.397 -19.294 -0.420 1.00 97.50 208 ILE A N 1
ATOM 1586 C CA . ILE A 1 208 ? -12.534 -20.182 -0.724 1.00 97.50 208 ILE A CA 1
ATOM 1587 C C . ILE A 1 208 ? -12.815 -21.114 0.460 1.00 97.50 208 ILE A C 1
ATOM 1589 O O . ILE A 1 208 ? -13.956 -21.222 0.916 1.00 97.50 208 ILE A O 1
ATOM 1593 N N . ARG A 1 209 ? -11.777 -21.743 1.028 1.00 97.12 209 ARG A N 1
ATOM 1594 C CA . ARG A 1 209 ? -11.908 -22.579 2.231 1.00 97.12 209 ARG A CA 1
ATOM 1595 C C . ARG A 1 209 ? -12.497 -21.785 3.394 1.00 97.12 209 ARG A C 1
ATOM 1597 O O . ARG A 1 209 ? -13.360 -22.311 4.100 1.00 97.12 209 ARG A O 1
ATOM 1604 N N . PHE A 1 210 ? -12.061 -20.541 3.592 1.00 96.81 210 PHE A N 1
ATOM 1605 C CA . PHE A 1 210 ? -12.620 -19.660 4.611 1.00 96.81 210 PHE A CA 1
ATOM 1606 C C . PHE A 1 210 ? -14.106 -19.371 4.362 1.00 96.81 210 PHE A C 1
ATOM 1608 O O . PHE A 1 210 ? -14.893 -19.497 5.298 1.00 96.81 210 PHE A O 1
ATOM 1615 N N . LEU A 1 211 ? -14.521 -19.068 3.130 1.00 96.00 211 LEU A N 1
ATOM 1616 C CA . LEU A 1 211 ? -15.931 -18.821 2.805 1.00 96.00 211 LEU A CA 1
ATOM 1617 C C . LEU A 1 211 ? -16.818 -20.052 3.048 1.00 96.00 211 LEU A C 1
ATOM 1619 O O . LEU A 1 211 ? -17.888 -19.921 3.643 1.00 96.00 211 LEU A O 1
ATOM 1623 N N . VAL A 1 212 ? -16.354 -21.246 2.663 1.00 95.88 212 VAL A N 1
ATOM 1624 C CA . VAL A 1 212 ? -17.118 -22.500 2.795 1.00 95.88 212 VAL A CA 1
ATOM 1625 C C . VAL A 1 212 ? -17.151 -23.004 4.239 1.00 95.88 212 VAL A C 1
ATOM 1627 O O . VAL A 1 212 ? -18.197 -23.409 4.739 1.00 95.88 212 VAL A O 1
ATOM 1630 N N . LYS A 1 213 ? -16.008 -23.008 4.934 1.00 93.12 213 LYS A N 1
ATOM 1631 C CA . LYS A 1 213 ? -15.881 -23.608 6.275 1.00 93.12 213 LYS A CA 1
ATOM 1632 C C . LYS A 1 213 ? -15.990 -22.593 7.412 1.00 93.12 213 LYS A C 1
ATOM 1634 O O . LYS A 1 213 ? -16.018 -23.000 8.570 1.00 93.12 213 LYS A O 1
ATOM 1639 N N . SER A 1 214 ? -16.011 -21.289 7.119 1.00 88.38 214 SER A N 1
ATOM 1640 C CA . SER A 1 214 ? -15.975 -20.192 8.106 1.00 88.38 214 SER A CA 1
ATOM 1641 C C . SER A 1 214 ? -14.811 -20.296 9.114 1.00 88.38 214 SER A C 1
ATOM 1643 O O . SER A 1 214 ? -14.864 -19.757 10.221 1.00 88.38 214 SER A O 1
ATOM 1645 N N . ARG A 1 215 ? -13.728 -20.991 8.733 1.00 88.06 215 ARG A N 1
ATOM 1646 C CA . ARG A 1 215 ? -12.514 -21.230 9.532 1.00 88.06 215 ARG A CA 1
ATOM 1647 C C . ARG A 1 215 ? -11.275 -20.889 8.705 1.00 88.06 215 ARG A C 1
ATOM 1649 O O . ARG A 1 215 ? -11.272 -21.106 7.500 1.00 88.06 215 ARG A O 1
ATOM 1656 N N . GLY A 1 216 ? -10.226 -20.386 9.358 1.00 92.69 216 GLY A N 1
ATOM 1657 C CA . GLY A 1 216 ? -8.948 -20.069 8.700 1.00 92.69 216 GLY A CA 1
ATOM 1658 C C . GLY A 1 216 ? -8.753 -18.611 8.268 1.00 92.69 216 GLY A C 1
ATOM 1659 O O . GLY A 1 216 ? -7.833 -18.345 7.506 1.00 92.69 216 GLY A O 1
ATOM 1660 N N . ALA A 1 217 ? -9.554 -17.662 8.771 1.00 94.88 217 ALA A N 1
ATOM 1661 C CA . ALA A 1 217 ? -9.374 -16.233 8.473 1.00 94.88 217 ALA A CA 1
ATOM 1662 C C . ALA A 1 217 ? -7.941 -15.701 8.724 1.00 94.88 217 ALA A C 1
ATOM 1664 O O . ALA A 1 217 ? -7.450 -14.979 7.859 1.00 94.88 217 ALA A O 1
ATOM 1665 N N . PRO A 1 218 ? -7.232 -16.062 9.822 1.00 96.12 218 PRO A N 1
ATOM 1666 C CA . PRO A 1 218 ? -5.852 -15.611 10.027 1.00 96.12 218 PRO A CA 1
ATOM 1667 C C . PRO A 1 218 ? -4.900 -16.093 8.929 1.00 96.12 218 PRO A C 1
ATOM 1669 O O . PRO A 1 218 ? -4.142 -15.296 8.388 1.00 96.12 218 PRO A O 1
ATOM 1672 N N . LEU A 1 219 ? -4.984 -17.377 8.556 1.00 97.19 219 LEU A N 1
ATOM 1673 C CA . LEU A 1 219 ? -4.164 -17.954 7.489 1.00 97.19 219 LEU A CA 1
ATOM 1674 C C . LEU A 1 219 ? -4.434 -17.257 6.153 1.00 97.19 219 LEU A C 1
ATOM 1676 O O . LEU A 1 219 ? -3.493 -16.893 5.458 1.00 97.19 219 LEU A O 1
ATOM 1680 N N . PHE A 1 220 ? -5.707 -17.022 5.822 1.00 98.00 220 PHE A N 1
ATOM 1681 C CA . PHE A 1 220 ? -6.077 -16.282 4.618 1.00 98.00 220 PHE A CA 1
ATOM 1682 C C . PHE A 1 220 ? -5.487 -14.864 4.608 1.00 98.00 220 PHE A C 1
ATOM 1684 O O . PHE A 1 220 ? -4.947 -14.443 3.589 1.00 98.00 220 PHE A O 1
ATOM 1691 N N . GLY A 1 221 ? -5.520 -14.149 5.737 1.00 97.75 221 GLY A N 1
ATOM 1692 C CA . GLY A 1 221 ? -4.914 -12.819 5.839 1.00 97.75 221 GLY A CA 1
ATOM 1693 C C . GLY A 1 221 ? -3.391 -12.823 5.691 1.00 97.75 221 GLY A C 1
ATOM 1694 O O . GLY A 1 221 ? -2.858 -11.977 4.978 1.00 97.75 221 GLY A O 1
ATOM 1695 N N . ILE A 1 222 ? -2.699 -13.795 6.299 1.00 98.06 222 ILE A N 1
ATOM 1696 C CA . ILE A 1 222 ? -1.242 -13.966 6.155 1.00 98.06 222 ILE A CA 1
ATOM 1697 C C . ILE A 1 222 ? -0.882 -14.258 4.696 1.00 98.06 222 ILE A C 1
ATOM 1699 O O . ILE A 1 222 ? -0.008 -13.599 4.138 1.00 98.06 222 ILE A O 1
ATOM 1703 N N . LEU A 1 223 ? -1.587 -15.201 4.062 1.00 98.38 223 LEU A N 1
ATOM 1704 C CA . LEU A 1 223 ? -1.366 -15.543 2.656 1.00 98.38 223 LEU A CA 1
ATOM 1705 C C . LEU A 1 223 ? -1.670 -14.363 1.731 1.00 98.38 223 LEU A C 1
ATOM 1707 O O . LEU A 1 223 ? -0.887 -14.108 0.829 1.00 98.38 223 LEU A O 1
ATOM 1711 N N . SER A 1 224 ? -2.717 -13.581 2.006 1.00 98.44 224 SER A N 1
ATOM 1712 C CA . SER A 1 224 ? -3.033 -12.367 1.237 1.00 98.44 224 SER A CA 1
ATOM 1713 C C . SER A 1 224 ? -1.930 -11.311 1.333 1.00 98.44 224 SER A C 1
ATOM 1715 O O . SER A 1 224 ? -1.598 -10.675 0.335 1.00 98.44 224 SER A O 1
ATOM 1717 N N . GLY A 1 225 ? -1.333 -11.135 2.518 1.00 98.00 225 GLY A N 1
ATOM 1718 C CA . GLY A 1 225 ? -0.169 -10.265 2.696 1.00 98.00 225 GLY A CA 1
ATOM 1719 C C . GLY A 1 225 ? 1.069 -10.783 1.963 1.00 98.00 225 GLY A C 1
ATOM 1720 O O . GLY A 1 225 ? 1.750 -10.012 1.292 1.00 98.00 225 GLY A O 1
ATOM 1721 N N . GLY A 1 226 ? 1.325 -12.092 2.018 1.00 98.06 226 GLY A N 1
ATOM 1722 C CA . GLY A 1 226 ? 2.404 -12.729 1.260 1.00 98.06 226 GLY A CA 1
ATOM 1723 C C . GLY A 1 226 ? 2.215 -12.607 -0.256 1.00 98.06 226 GLY A C 1
ATOM 1724 O O . GLY A 1 226 ? 3.141 -12.214 -0.959 1.00 98.06 226 GLY A O 1
ATOM 1725 N N . ALA A 1 227 ? 1.007 -12.866 -0.757 1.00 98.19 227 ALA A N 1
ATOM 1726 C CA . ALA A 1 227 ? 0.655 -12.738 -2.168 1.00 98.19 227 ALA A CA 1
ATOM 1727 C C . ALA A 1 227 ? 0.741 -11.292 -2.663 1.00 98.19 227 ALA A C 1
ATOM 1729 O O . ALA A 1 227 ? 1.152 -11.073 -3.797 1.00 98.19 227 ALA A O 1
ATOM 1730 N N . LEU A 1 228 ? 0.429 -10.303 -1.818 1.00 98.31 228 LEU A N 1
ATOM 1731 C CA . LEU A 1 228 ? 0.666 -8.896 -2.134 1.00 98.31 228 LEU A CA 1
ATOM 1732 C C . LEU A 1 228 ? 2.161 -8.617 -2.365 1.00 98.31 228 LEU A C 1
ATOM 1734 O O . LEU A 1 228 ? 2.519 -8.036 -3.388 1.00 98.31 228 LEU A O 1
ATOM 1738 N N . LEU A 1 229 ? 3.035 -9.051 -1.451 1.00 96.75 229 LEU A N 1
ATOM 1739 C CA . LEU A 1 229 ? 4.484 -8.849 -1.583 1.00 96.75 229 LEU A CA 1
ATOM 1740 C C . LEU A 1 229 ? 5.052 -9.574 -2.808 1.00 96.75 229 LEU A C 1
ATOM 1742 O O . LEU A 1 229 ? 5.789 -8.980 -3.592 1.00 96.75 229 LEU A O 1
ATOM 1746 N N . ILE A 1 230 ? 4.662 -10.835 -3.004 1.00 97.12 230 ILE A N 1
ATOM 1747 C CA . ILE A 1 230 ? 5.054 -11.630 -4.172 1.00 97.12 230 ILE A CA 1
ATOM 1748 C C . ILE A 1 230 ? 4.523 -10.993 -5.459 1.00 97.12 230 ILE A C 1
ATOM 1750 O O . ILE A 1 230 ? 5.240 -10.955 -6.451 1.00 97.12 230 ILE A O 1
ATOM 1754 N N . GLY A 1 231 ? 3.311 -10.437 -5.446 1.00 97.38 231 GLY A N 1
ATOM 1755 C CA . GLY A 1 231 ? 2.739 -9.709 -6.574 1.00 97.38 231 GLY A CA 1
ATOM 1756 C C . GLY A 1 231 ? 3.534 -8.454 -6.931 1.00 97.38 231 GLY A C 1
ATOM 1757 O O . GLY A 1 231 ? 3.815 -8.244 -8.103 1.00 97.38 231 GLY A O 1
ATOM 1758 N N . ILE A 1 232 ? 3.967 -7.657 -5.946 1.00 95.12 232 ILE A N 1
ATOM 1759 C CA . ILE A 1 232 ? 4.825 -6.478 -6.182 1.00 95.12 232 ILE A CA 1
ATOM 1760 C C . ILE A 1 232 ? 6.175 -6.898 -6.778 1.00 95.12 232 ILE A C 1
ATOM 1762 O O . ILE A 1 232 ? 6.669 -6.261 -7.704 1.00 95.12 232 ILE A O 1
ATOM 1766 N N . ILE A 1 233 ? 6.760 -7.990 -6.284 1.00 93.62 233 ILE A N 1
ATOM 1767 C CA . ILE A 1 233 ? 8.001 -8.540 -6.839 1.00 93.62 233 ILE A CA 1
ATOM 1768 C C . ILE A 1 233 ? 7.784 -9.025 -8.280 1.00 93.62 233 ILE A C 1
ATOM 1770 O O . ILE A 1 233 ? 8.564 -8.693 -9.173 1.00 93.62 233 ILE A O 1
ATOM 1774 N N . ALA A 1 234 ? 6.698 -9.760 -8.525 1.00 95.19 234 ALA A N 1
ATOM 1775 C CA . ALA A 1 234 ? 6.332 -10.241 -9.850 1.00 95.19 234 ALA A CA 1
ATOM 1776 C C . ALA A 1 234 ? 6.042 -9.088 -10.819 1.00 95.19 234 ALA A C 1
ATOM 1778 O O . ALA A 1 234 ? 6.362 -9.221 -11.996 1.00 95.19 234 ALA A O 1
ATOM 1779 N N . MET A 1 235 ? 5.516 -7.948 -10.345 1.00 94.94 235 MET A N 1
ATOM 1780 C CA . MET A 1 235 ? 5.343 -6.748 -11.172 1.00 94.94 235 MET A CA 1
ATOM 1781 C C . MET A 1 235 ? 6.659 -6.331 -11.829 1.00 94.94 235 MET A C 1
ATOM 1783 O O . MET A 1 235 ? 6.662 -6.024 -13.015 1.00 94.94 235 MET A O 1
ATOM 1787 N N . VAL A 1 236 ? 7.773 -6.381 -11.097 1.00 92.06 236 VAL A N 1
ATOM 1788 C CA . VAL A 1 236 ? 9.112 -6.032 -11.604 1.00 92.06 236 VAL A CA 1
ATOM 1789 C C . VAL A 1 236 ? 9.708 -7.167 -12.444 1.00 92.06 236 VAL A C 1
ATOM 1791 O O . VAL A 1 236 ? 10.148 -6.960 -13.572 1.00 92.06 236 VAL A O 1
ATOM 1794 N N . ALA A 1 237 ? 9.743 -8.377 -11.884 1.00 91.12 237 ALA A N 1
ATOM 1795 C CA . ALA A 1 237 ? 10.578 -9.459 -12.403 1.00 91.12 237 ALA A CA 1
ATOM 1796 C C . ALA A 1 237 ? 9.914 -10.298 -13.508 1.00 91.12 237 ALA A C 1
ATOM 1798 O O . ALA A 1 237 ? 10.611 -10.986 -14.243 1.00 91.12 237 ALA A O 1
ATOM 1799 N N . LEU A 1 238 ? 8.584 -10.257 -13.631 1.00 93.19 238 LEU A N 1
ATOM 1800 C CA . LEU A 1 238 ? 7.837 -11.111 -14.557 1.00 93.19 238 LEU A CA 1
ATOM 1801 C C . LEU A 1 238 ? 6.841 -10.304 -15.394 1.00 93.19 238 LEU A C 1
ATOM 1803 O O . LEU A 1 238 ? 6.906 -10.311 -16.616 1.00 93.19 238 LEU A O 1
ATOM 1807 N N . ILE A 1 239 ? 5.928 -9.588 -14.743 1.00 95.12 239 ILE A N 1
ATOM 1808 C CA . ILE A 1 239 ? 4.757 -8.985 -15.384 1.00 95.12 239 ILE A CA 1
ATOM 1809 C C . ILE A 1 239 ? 5.171 -7.833 -16.305 1.00 95.12 239 ILE A C 1
ATOM 1811 O O . ILE A 1 239 ? 4.772 -7.832 -17.464 1.00 95.12 239 ILE A O 1
ATOM 1815 N N . SER A 1 240 ? 5.983 -6.881 -15.830 1.00 94.31 240 SER A N 1
ATOM 1816 C CA . SER A 1 240 ? 6.379 -5.721 -16.646 1.00 94.31 240 SER A CA 1
ATOM 1817 C C . SER A 1 240 ? 7.082 -6.123 -17.953 1.00 94.31 240 SER A C 1
ATOM 1819 O O . SER A 1 240 ? 6.607 -5.688 -19.000 1.00 94.31 240 SER A O 1
ATOM 1821 N N . PRO A 1 241 ? 8.095 -7.018 -17.959 1.00 93.06 241 PRO A N 1
ATOM 1822 C CA . PRO A 1 241 ? 8.700 -7.488 -19.209 1.00 93.06 241 PRO A CA 1
ATOM 1823 C C . PRO A 1 241 ? 7.703 -8.101 -20.208 1.00 93.06 241 PRO A C 1
ATOM 1825 O O . PRO A 1 241 ? 7.792 -7.819 -21.399 1.00 93.06 241 PRO A O 1
ATOM 1828 N N . TYR A 1 242 ? 6.715 -8.882 -19.743 1.00 94.06 242 TYR A N 1
ATOM 1829 C CA . TYR A 1 242 ? 5.655 -9.440 -20.604 1.00 94.06 242 TYR A CA 1
ATOM 1830 C C . TYR A 1 242 ? 4.698 -8.376 -21.160 1.00 94.06 242 TYR A C 1
ATOM 1832 O O . TYR A 1 242 ? 4.186 -8.525 -22.266 1.00 94.06 242 TYR A O 1
ATOM 1840 N N . TYR A 1 243 ? 4.428 -7.306 -20.413 1.00 94.25 243 TYR A N 1
ATOM 1841 C CA . TYR A 1 243 ? 3.621 -6.187 -20.912 1.00 94.25 243 TYR A CA 1
ATOM 1842 C C . TYR A 1 243 ? 4.382 -5.310 -21.902 1.00 94.25 243 TYR A C 1
ATOM 1844 O O . TYR A 1 243 ? 3.774 -4.730 -22.795 1.00 94.25 243 TYR A O 1
ATOM 1852 N N . TYR A 1 244 ? 5.699 -5.213 -21.744 1.00 93.19 244 TYR A N 1
ATOM 1853 C CA . TYR A 1 244 ? 6.545 -4.441 -22.649 1.00 93.19 244 TYR A CA 1
ATOM 1854 C C . TYR A 1 244 ? 6.982 -5.234 -23.871 1.00 93.19 244 TYR A C 1
ATOM 1856 O O . TYR A 1 244 ? 7.439 -4.632 -24.830 1.00 93.19 244 TYR A O 1
ATOM 1864 N N . GLU A 1 245 ? 6.874 -6.562 -23.821 1.00 92.31 245 GLU A N 1
ATOM 1865 C CA . GLU A 1 245 ? 7.440 -7.488 -24.806 1.00 92.31 245 GLU A CA 1
ATOM 1866 C C . GLU A 1 245 ? 8.961 -7.326 -24.978 1.00 92.31 245 GLU A C 1
ATOM 1868 O O . GLU A 1 245 ? 9.533 -7.653 -26.015 1.00 92.31 245 GLU A O 1
ATOM 1873 N N . LEU A 1 246 ? 9.635 -6.839 -23.929 1.00 90.38 246 LEU A N 1
ATOM 1874 C CA . LEU A 1 246 ? 11.083 -6.671 -23.873 1.00 90.38 246 LEU A CA 1
ATOM 1875 C C . LEU A 1 246 ? 11.632 -7.350 -22.608 1.00 90.38 246 LEU A C 1
ATOM 1877 O O . LEU A 1 246 ? 11.370 -6.864 -21.504 1.00 90.38 246 LEU A O 1
ATOM 1881 N N . PRO A 1 247 ? 12.449 -8.417 -22.734 1.00 87.69 247 PRO A N 1
ATOM 1882 C CA . PRO A 1 247 ? 12.913 -9.203 -21.589 1.00 87.69 247 PRO A CA 1
ATOM 1883 C C . PRO A 1 247 ? 13.828 -8.413 -20.650 1.00 87.69 247 PRO A C 1
ATOM 1885 O O . PRO A 1 247 ? 13.941 -8.753 -19.482 1.00 87.69 247 PRO A O 1
ATOM 1888 N N . THR A 1 248 ? 14.465 -7.349 -21.140 1.00 85.56 248 THR A N 1
ATOM 1889 C CA . THR A 1 248 ? 15.376 -6.496 -20.365 1.00 85.56 248 THR A CA 1
ATOM 1890 C C . THR A 1 248 ? 14.678 -5.311 -19.693 1.00 85.56 248 THR A C 1
ATOM 1892 O O . THR A 1 248 ? 15.305 -4.582 -18.920 1.00 85.56 248 THR A O 1
ATOM 1895 N N . HIS A 1 249 ? 13.388 -5.077 -19.963 1.00 88.56 249 HIS A N 1
ATOM 1896 C CA . HIS A 1 249 ? 12.662 -3.926 -19.435 1.00 88.56 249 HIS A CA 1
ATOM 1897 C C . HIS A 1 249 ? 11.821 -4.325 -18.208 1.00 88.56 249 HIS A C 1
ATOM 1899 O O . HIS A 1 249 ? 10.703 -4.811 -18.313 1.00 88.56 249 HIS A O 1
ATOM 1905 N N . HIS A 1 250 ? 12.354 -4.079 -17.009 1.00 89.81 250 HIS A N 1
ATOM 1906 C CA . HIS A 1 250 ? 11.738 -4.490 -15.732 1.00 89.81 250 HIS A CA 1
ATOM 1907 C C . HIS A 1 250 ? 11.065 -3.353 -14.950 1.00 89.81 250 H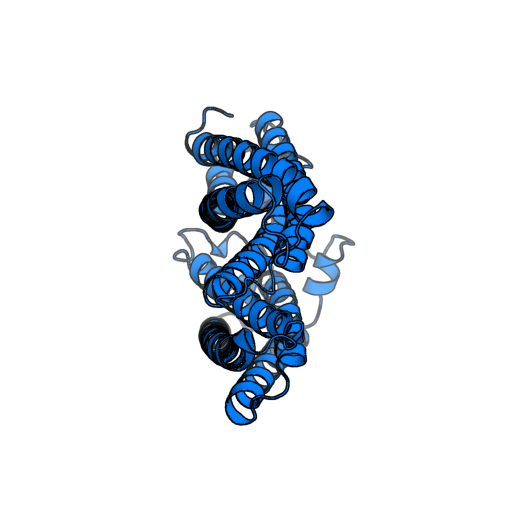IS A C 1
ATOM 1909 O O . HIS A 1 250 ? 10.658 -3.533 -13.802 1.00 89.81 250 HIS A O 1
ATOM 1915 N N . CYS A 1 251 ? 10.977 -2.150 -15.523 1.00 90.31 251 CYS A N 1
ATOM 1916 C CA . CYS A 1 251 ? 10.474 -0.988 -14.797 1.00 90.31 251 CYS A CA 1
ATOM 1917 C C . CYS A 1 251 ? 9.016 -1.212 -14.360 1.00 90.31 251 CYS A C 1
ATOM 1919 O O . CYS A 1 251 ? 8.174 -1.381 -15.228 1.00 90.31 251 CYS A O 1
ATOM 1921 N N . PRO A 1 252 ? 8.658 -1.137 -13.068 1.00 91.94 252 PRO A N 1
ATOM 1922 C CA . PRO A 1 252 ? 7.278 -1.350 -12.625 1.00 91.94 252 PRO A CA 1
ATOM 1923 C C . PRO A 1 252 ? 6.377 -0.113 -12.806 1.00 91.94 252 PRO A C 1
ATOM 1925 O O . PRO A 1 252 ? 5.192 -0.157 -12.470 1.00 91.94 252 PRO A O 1
ATOM 1928 N N . PHE A 1 253 ? 6.933 1.000 -13.299 1.00 92.62 253 PHE A N 1
ATOM 1929 C CA . PHE A 1 253 ? 6.229 2.276 -13.444 1.00 92.62 253 PHE A CA 1
ATOM 1930 C C . PHE A 1 253 ? 5.933 2.658 -14.895 1.00 92.62 253 PHE A C 1
ATOM 1932 O O . PHE A 1 253 ? 4.942 3.342 -15.118 1.00 92.62 253 PHE A O 1
ATOM 1939 N N . CYS A 1 254 ? 6.718 2.207 -15.883 1.00 91.75 254 CYS A N 1
ATOM 1940 C CA . CYS A 1 254 ? 6.431 2.515 -17.292 1.00 91.75 254 CYS A CA 1
ATOM 1941 C C . CYS A 1 254 ? 5.058 1.968 -17.722 1.00 91.75 254 CYS A C 1
ATOM 1943 O O . CYS A 1 254 ? 4.359 2.613 -18.486 1.00 91.75 254 CYS A O 1
ATOM 1945 N N . ILE A 1 255 ? 4.601 0.856 -17.141 1.00 93.38 255 ILE A N 1
ATOM 1946 C CA . ILE A 1 255 ? 3.287 0.230 -17.369 1.00 93.38 255 ILE A CA 1
ATOM 1947 C C . ILE A 1 255 ? 2.108 1.132 -16.962 1.00 93.38 255 ILE A C 1
ATOM 1949 O O . ILE A 1 255 ? 0.960 0.868 -17.318 1.00 93.38 255 ILE A O 1
ATOM 1953 N N . LEU A 1 256 ? 2.373 2.202 -16.205 1.00 92.50 256 LEU A N 1
ATOM 1954 C CA . LEU A 1 256 ? 1.392 3.232 -15.863 1.00 92.50 256 LEU A CA 1
ATOM 1955 C C . LEU A 1 256 ? 1.244 4.293 -16.956 1.00 92.50 256 LEU A C 1
ATOM 1957 O O . LEU A 1 256 ? 0.315 5.088 -16.879 1.00 92.50 256 LEU A O 1
ATOM 1961 N N . GLN A 1 257 ? 2.139 4.343 -17.939 1.00 90.75 257 GLN A N 1
ATOM 1962 C CA . GLN A 1 257 ? 2.139 5.375 -18.971 1.00 90.75 257 GLN A CA 1
ATOM 1963 C C . GLN A 1 257 ? 1.095 5.089 -20.060 1.00 90.75 257 GLN A C 1
ATOM 1965 O O . GLN A 1 257 ? 0.599 3.968 -20.218 1.00 90.75 257 GLN A O 1
ATOM 1970 N N . GLY A 1 258 ? 0.756 6.135 -20.820 1.00 88.44 258 GLY A N 1
ATOM 1971 C CA . GLY A 1 258 ? -0.249 6.068 -21.885 1.00 88.44 258 GLY A CA 1
ATOM 1972 C C . GLY A 1 258 ? 0.119 5.114 -23.022 1.00 88.44 258 GLY A C 1
ATOM 1973 O O . GLY A 1 258 ? -0.779 4.510 -23.605 1.00 88.44 258 GLY A O 1
ATOM 1974 N N . ASP A 1 259 ? 1.416 4.904 -23.260 1.00 88.94 259 ASP A N 1
ATOM 1975 C CA . ASP A 1 259 ? 1.932 3.967 -24.269 1.00 88.94 259 ASP A CA 1
ATOM 1976 C C . ASP A 1 259 ? 1.518 2.513 -23.991 1.00 88.94 259 ASP A C 1
ATOM 1978 O O . ASP A 1 259 ? 1.373 1.720 -24.915 1.00 88.94 259 ASP A O 1
ATOM 1982 N N . TYR A 1 260 ? 1.243 2.182 -22.725 1.00 90.69 260 TYR A N 1
ATOM 1983 C CA . TYR A 1 260 ? 0.723 0.879 -22.295 1.00 90.69 260 TYR A CA 1
ATOM 1984 C C . TYR A 1 260 ? -0.749 0.960 -21.873 1.00 90.69 260 TYR A C 1
ATOM 1986 O O . TYR A 1 260 ? -1.216 0.192 -21.029 1.00 90.69 260 TYR A O 1
ATOM 1994 N N . HIS A 1 261 ? -1.486 1.931 -22.425 1.00 91.75 261 HIS A N 1
ATOM 1995 C CA . HIS A 1 261 ? -2.913 2.154 -22.18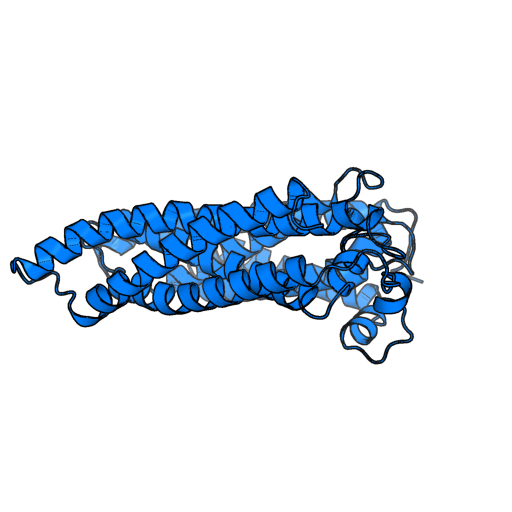3 1.00 91.75 261 HIS A CA 1
ATOM 1996 C C . HIS A 1 261 ? -3.291 2.249 -20.698 1.00 91.75 261 HIS A C 1
ATOM 1998 O O . HIS A 1 261 ? -4.403 1.885 -20.313 1.00 91.75 261 HIS A O 1
ATOM 2004 N N . TYR A 1 262 ? -2.374 2.730 -19.850 1.00 92.88 262 TYR A N 1
ATOM 2005 C CA . TYR A 1 262 ? -2.594 2.872 -18.410 1.00 92.88 262 TYR A CA 1
ATOM 2006 C C . TYR A 1 262 ? -2.920 1.547 -17.683 1.00 92.88 262 TYR A C 1
ATOM 2008 O O . TYR A 1 262 ? -3.477 1.571 -16.582 1.00 92.88 262 TYR A O 1
ATOM 2016 N N . ILE A 1 263 ? -2.560 0.385 -18.248 1.00 95.06 263 ILE A N 1
ATOM 2017 C CA . ILE A 1 263 ? -2.904 -0.943 -17.702 1.00 95.06 263 ILE A CA 1
ATOM 2018 C C . ILE A 1 263 ? -2.291 -1.216 -16.319 1.00 95.06 263 ILE A C 1
ATOM 2020 O O . ILE A 1 263 ? -2.822 -2.004 -15.533 1.00 95.06 263 ILE A O 1
ATOM 2024 N N . GLY A 1 264 ? -1.215 -0.513 -15.960 1.00 95.06 264 GLY A N 1
ATOM 2025 C CA . GLY A 1 264 ? -0.627 -0.582 -14.628 1.00 95.06 264 GLY A CA 1
ATOM 2026 C C . GLY A 1 264 ? -1.604 -0.199 -13.512 1.00 95.06 264 GLY A C 1
ATOM 2027 O O . GLY A 1 264 ? -1.582 -0.813 -12.448 1.00 95.06 264 GLY A O 1
ATOM 2028 N N . TYR A 1 265 ? -2.502 0.768 -13.735 1.00 94.56 265 TYR A N 1
ATOM 2029 C CA . TYR A 1 265 ? -3.449 1.220 -12.708 1.00 94.56 265 TYR A CA 1
ATOM 2030 C C . TYR A 1 265 ? -4.416 0.116 -12.251 1.00 94.56 265 TYR A C 1
ATOM 2032 O O . TYR A 1 265 ? -4.479 -0.132 -11.043 1.00 94.56 265 TYR A O 1
ATOM 2040 N N . PRO A 1 266 ? -5.146 -0.584 -13.144 1.00 96.69 266 PRO A N 1
ATOM 2041 C CA . PRO A 1 266 ? -5.984 -1.705 -12.733 1.00 96.69 266 PRO A CA 1
ATOM 2042 C C . PRO A 1 266 ? -5.177 -2.867 -12.135 1.00 96.69 266 PRO A C 1
ATOM 2044 O O . PRO A 1 266 ? -5.657 -3.479 -11.178 1.00 96.69 266 PRO A O 1
ATOM 2047 N N . LEU A 1 267 ? -3.947 -3.134 -12.599 1.00 97.56 267 LEU A N 1
ATOM 2048 C CA . LEU A 1 267 ? -3.069 -4.149 -11.994 1.00 97.56 267 LEU A CA 1
ATOM 2049 C C . LEU A 1 267 ? -2.737 -3.817 -10.531 1.00 97.56 267 LEU A C 1
ATOM 2051 O O . LEU A 1 267 ? -2.967 -4.636 -9.641 1.00 97.56 267 LEU A O 1
ATOM 2055 N N . TYR A 1 268 ? -2.268 -2.599 -10.244 1.00 97.06 268 TYR A N 1
ATOM 2056 C CA . TYR A 1 268 ? -1.983 -2.192 -8.866 1.00 97.06 268 TYR A CA 1
ATOM 2057 C C . TYR A 1 268 ? -3.244 -2.089 -8.010 1.00 97.06 268 TYR A C 1
ATOM 2059 O O . TYR A 1 268 ? -3.206 -2.472 -6.843 1.00 97.06 268 TYR A O 1
ATOM 2067 N N . LEU A 1 269 ? -4.363 -1.603 -8.555 1.00 96.62 269 LEU A N 1
ATOM 2068 C CA . LEU A 1 269 ? -5.615 -1.466 -7.807 1.00 96.62 269 LEU A CA 1
ATOM 2069 C C . LEU A 1 269 ? -6.161 -2.828 -7.365 1.00 96.62 269 LEU A C 1
ATOM 2071 O O . LEU A 1 269 ? -6.557 -2.993 -6.210 1.00 96.62 269 LEU A O 1
ATOM 2075 N N . THR A 1 270 ? -6.161 -3.808 -8.269 1.00 98.25 270 THR A N 1
ATOM 2076 C CA . THR A 1 270 ? -6.619 -5.171 -7.974 1.00 98.25 270 THR A CA 1
ATOM 2077 C C . THR A 1 270 ? -5.673 -5.883 -7.008 1.00 98.25 270 THR A C 1
ATOM 2079 O O . THR A 1 270 ? -6.137 -6.483 -6.037 1.00 98.25 270 THR A O 1
ATOM 2082 N N . LEU A 1 271 ? -4.356 -5.734 -7.178 1.00 98.31 271 LEU A N 1
ATOM 2083 C CA . LEU A 1 271 ? -3.359 -6.297 -6.267 1.00 98.31 271 LEU A CA 1
ATOM 2084 C C . LEU A 1 271 ? -3.437 -5.685 -4.853 1.00 98.31 271 LEU A C 1
ATOM 2086 O O . LEU A 1 271 ? -3.571 -6.415 -3.866 1.00 98.31 271 LEU A O 1
ATOM 2090 N N . LEU A 1 272 ? -3.399 -4.352 -4.740 1.00 97.94 272 LEU A N 1
ATOM 2091 C CA . LEU A 1 272 ? -3.444 -3.635 -3.459 1.00 97.94 272 LEU A CA 1
ATOM 2092 C C . LEU A 1 272 ? -4.794 -3.810 -2.762 1.00 97.94 272 LEU A C 1
ATOM 2094 O O . LEU A 1 272 ? -4.834 -4.088 -1.564 1.00 97.94 272 LEU A O 1
ATOM 2098 N N . GLY A 1 273 ? -5.901 -3.680 -3.497 1.00 98.06 273 GLY A N 1
ATOM 2099 C CA . GLY A 1 273 ? -7.246 -3.856 -2.954 1.00 98.06 273 GLY A CA 1
ATOM 2100 C C . GLY A 1 273 ? -7.514 -5.300 -2.524 1.00 98.06 273 GLY A C 1
ATOM 2101 O O . GLY A 1 273 ? -8.096 -5.529 -1.457 1.00 98.06 273 GLY A O 1
ATOM 2102 N N . GLY A 1 274 ? -7.034 -6.273 -3.305 1.00 98.31 274 GLY A N 1
ATOM 2103 C CA . GLY A 1 274 ? -7.100 -7.695 -2.983 1.00 98.31 274 GLY A CA 1
ATOM 2104 C C . GLY A 1 274 ? -6.323 -8.030 -1.712 1.00 98.31 274 GLY A C 1
ATOM 2105 O O . GLY A 1 274 ? -6.880 -8.629 -0.785 1.00 98.31 274 GLY A O 1
ATOM 2106 N N . GLY A 1 275 ? -5.070 -7.571 -1.632 1.00 98.31 275 GLY A N 1
ATOM 2107 C CA . GLY A 1 275 ? -4.200 -7.743 -0.468 1.00 98.31 275 GLY A CA 1
ATOM 2108 C C . GLY A 1 275 ? -4.763 -7.078 0.787 1.00 98.31 275 GLY A C 1
ATOM 2109 O O . GLY A 1 275 ? -4.917 -7.736 1.815 1.00 98.31 275 GLY A O 1
ATOM 2110 N N . LEU A 1 276 ? -5.155 -5.802 0.700 1.00 98.38 276 LEU A N 1
ATOM 2111 C CA . LEU A 1 276 ? -5.728 -5.050 1.819 1.00 98.38 276 LEU A CA 1
ATOM 2112 C C . LEU A 1 276 ? -6.997 -5.714 2.369 1.00 98.38 276 LEU A C 1
ATOM 2114 O O . LEU A 1 276 ? -7.141 -5.859 3.586 1.00 98.38 276 LEU A O 1
ATOM 2118 N N . SER A 1 277 ? -7.910 -6.135 1.491 1.00 98.38 277 SER A N 1
ATOM 2119 C CA . SER A 1 277 ? -9.162 -6.787 1.897 1.00 98.38 277 SER A CA 1
ATOM 2120 C C . SER A 1 277 ? -8.896 -8.127 2.590 1.00 98.38 277 SER A C 1
ATOM 2122 O O . SER A 1 277 ? -9.492 -8.417 3.632 1.00 98.38 277 SER A O 1
ATOM 2124 N N . GLY A 1 278 ? -7.952 -8.918 2.072 1.00 98.12 278 GLY A N 1
ATOM 2125 C CA . GLY A 1 278 ? -7.555 -10.198 2.657 1.00 98.12 278 GLY A CA 1
ATOM 2126 C C . GLY A 1 278 ? -6.854 -10.048 4.011 1.00 98.12 278 GLY A C 1
ATOM 2127 O O . GLY A 1 278 ? -7.261 -10.680 4.991 1.00 98.12 278 GLY A O 1
ATOM 2128 N N . ILE A 1 279 ? -5.874 -9.141 4.113 1.00 98.38 279 ILE A N 1
ATOM 2129 C CA . ILE A 1 279 ? -5.200 -8.790 5.377 1.00 98.38 279 ILE A CA 1
ATOM 2130 C C . ILE A 1 279 ? -6.235 -8.338 6.412 1.00 98.38 279 ILE A C 1
ATOM 2132 O O . ILE A 1 279 ? -6.255 -8.850 7.532 1.00 98.38 279 ILE A O 1
ATOM 2136 N N . SER A 1 280 ? -7.145 -7.438 6.028 1.00 97.81 280 SER A N 1
ATOM 2137 C CA . SER A 1 280 ? -8.201 -6.931 6.911 1.00 97.81 280 SER A CA 1
ATOM 2138 C C . SER A 1 280 ? -9.118 -8.051 7.411 1.00 97.81 280 SER A C 1
ATOM 2140 O O . SER A 1 280 ? -9.463 -8.087 8.593 1.00 97.81 280 SER A O 1
ATOM 2142 N N . CYS A 1 281 ? -9.467 -9.016 6.551 1.00 96.94 281 CYS A N 1
ATOM 2143 C CA . CYS A 1 281 ? -10.213 -10.208 6.953 1.00 96.94 281 CYS A CA 1
ATOM 2144 C C . CYS A 1 281 ? -9.467 -11.007 8.037 1.00 96.94 281 CYS A C 1
ATOM 2146 O O . CYS A 1 281 ? -10.082 -11.416 9.027 1.00 96.94 281 CYS A O 1
ATOM 2148 N N . GLY A 1 282 ? -8.154 -11.199 7.890 1.00 96.19 282 GLY A N 1
ATOM 2149 C CA . GLY A 1 282 ? -7.323 -11.876 8.888 1.00 96.19 282 GLY A CA 1
ATOM 2150 C C . GLY A 1 282 ? -7.220 -11.117 10.209 1.00 96.19 282 GLY A C 1
ATOM 2151 O O . GLY A 1 282 ? -7.437 -11.709 11.265 1.00 96.19 282 GLY A O 1
ATOM 2152 N N . VAL A 1 283 ? -6.978 -9.804 10.160 1.00 95.56 283 VAL A N 1
ATOM 2153 C CA . VAL A 1 283 ? -6.862 -8.941 11.350 1.00 95.56 283 VAL A CA 1
ATOM 2154 C C . VAL A 1 283 ? -8.142 -8.965 12.186 1.00 95.56 283 VAL A C 1
ATOM 2156 O O . VAL A 1 283 ? -8.077 -9.093 13.408 1.00 95.56 283 VAL A O 1
ATOM 2159 N N . LEU A 1 284 ? -9.320 -8.945 11.551 1.00 94.19 284 LEU A N 1
ATOM 2160 C CA . LEU A 1 284 ? -10.600 -9.034 12.265 1.00 94.19 284 LEU A CA 1
ATOM 2161 C C . LEU A 1 284 ? -10.771 -10.337 13.065 1.00 94.19 284 LEU A C 1
ATOM 2163 O O . LEU A 1 284 ? -11.575 -10.385 13.997 1.00 94.19 284 LEU A O 1
ATOM 2167 N N . ALA A 1 285 ? -10.015 -11.396 12.756 1.00 90.75 285 ALA A N 1
ATOM 2168 C CA . ALA A 1 285 ? -10.067 -12.638 13.522 1.00 90.75 285 ALA A CA 1
ATOM 2169 C C . ALA A 1 285 ? -9.490 -12.494 14.941 1.00 90.75 285 ALA A C 1
ATOM 2171 O O . ALA A 1 285 ? -9.864 -13.280 15.810 1.00 90.75 285 ALA A O 1
ATOM 2172 N N . ALA A 1 286 ? -8.642 -11.488 15.190 1.00 88.69 286 ALA A N 1
ATOM 2173 C CA . ALA A 1 286 ? -8.063 -11.215 16.505 1.00 88.69 286 ALA A CA 1
ATOM 2174 C C . ALA A 1 286 ? -9.078 -10.638 17.514 1.00 88.69 286 ALA A C 1
ATOM 2176 O O . ALA A 1 286 ? -8.823 -10.644 18.714 1.00 88.69 286 ALA A O 1
ATOM 2177 N N . PHE A 1 287 ? -10.245 -10.170 17.053 1.00 84.62 287 PHE A N 1
ATOM 2178 C CA . PHE A 1 287 ? -11.195 -9.391 17.858 1.00 84.62 287 PHE A CA 1
ATOM 2179 C C . PHE A 1 287 ? -12.493 -10.138 18.228 1.00 84.62 287 PHE A C 1
ATOM 2181 O O . PHE A 1 287 ? -13.516 -9.522 18.514 1.00 84.62 287 PHE A O 1
ATOM 2188 N N . ARG A 1 288 ? -12.482 -11.477 18.250 1.00 65.12 288 ARG A N 1
ATOM 2189 C CA . ARG A 1 288 ? -13.682 -12.337 18.401 1.00 65.12 288 ARG A CA 1
ATOM 2190 C C . ARG A 1 288 ? -14.288 -12.439 19.820 1.00 65.12 288 ARG A C 1
ATOM 2192 O O . ARG A 1 288 ? -15.070 -13.349 20.068 1.00 65.12 288 ARG A O 1
ATOM 2199 N N . GLY A 1 289 ? -13.930 -11.547 20.741 1.00 65.75 289 GLY A N 1
ATOM 2200 C CA . GLY A 1 289 ? -14.291 -11.635 22.168 1.00 65.75 289 GLY A CA 1
ATOM 2201 C C . GLY A 1 289 ? -15.684 -11.107 22.577 1.00 65.75 289 GLY A C 1
ATOM 2202 O O . GLY A 1 289 ? -16.358 -11.779 23.353 1.00 65.75 289 GLY A O 1
ATOM 2203 N N . PRO A 1 290 ? -16.142 -9.935 22.098 1.00 77.56 290 PRO A N 1
ATOM 2204 C CA . PRO A 1 290 ? -17.399 -9.318 22.547 1.00 77.56 290 PRO A CA 1
ATOM 2205 C C . PRO A 1 290 ? -18.654 -9.953 21.931 1.00 77.56 290 PRO A C 1
ATOM 2207 O O . PRO A 1 290 ? -18.685 -10.262 20.736 1.00 77.56 290 PRO A O 1
ATOM 2210 N N . ALA A 1 291 ? -19.727 -10.081 22.721 1.00 80.31 291 ALA A N 1
ATOM 2211 C CA . ALA A 1 291 ? -21.001 -10.652 22.270 1.00 80.31 291 ALA A CA 1
ATOM 2212 C C . ALA A 1 291 ? -21.637 -9.853 21.115 1.00 80.31 291 ALA A C 1
ATOM 2214 O O . ALA A 1 291 ? -22.154 -10.451 20.169 1.00 80.31 291 ALA A O 1
ATOM 2215 N N . SER A 1 292 ? -21.523 -8.523 21.148 1.00 84.00 292 SER A N 1
ATOM 2216 C CA . SER A 1 292 ? -22.020 -7.605 20.115 1.00 84.00 292 SER A CA 1
ATOM 2217 C C . SER A 1 292 ? -21.366 -7.818 18.743 1.00 84.00 292 SER A C 1
ATOM 2219 O O . SER A 1 292 ? -22.002 -7.633 17.707 1.00 84.00 292 SER A O 1
ATOM 2221 N N . LEU A 1 293 ? -20.113 -8.286 18.708 1.00 86.56 293 LEU A N 1
ATOM 2222 C CA . LEU A 1 293 ? -19.357 -8.516 17.474 1.00 86.56 293 LEU A CA 1
ATOM 2223 C C . LEU A 1 293 ? -19.587 -9.898 16.849 1.00 86.56 293 LEU A C 1
ATOM 2225 O O . LEU A 1 293 ? -19.143 -10.139 15.720 1.00 86.56 293 LEU A O 1
ATOM 2229 N N . LYS A 1 294 ? -20.283 -10.805 17.547 1.00 84.88 294 LYS A N 1
ATOM 2230 C CA . LYS A 1 294 ? -20.432 -12.219 17.161 1.00 84.88 294 LYS A CA 1
ATOM 2231 C C . LYS A 1 294 ? -21.106 -12.407 15.797 1.00 84.88 294 LYS A C 1
ATOM 2233 O O . LYS A 1 294 ? -20.768 -13.349 15.084 1.00 84.88 294 LYS A O 1
ATOM 2238 N N . SER A 1 295 ? -22.013 -11.509 15.411 1.00 85.06 295 SER A N 1
ATOM 2239 C CA . SER A 1 295 ? -22.657 -11.492 14.087 1.00 85.06 295 SER A CA 1
ATOM 2240 C C . SER A 1 295 ? -21.974 -10.536 13.095 1.00 85.06 295 SER A C 1
ATOM 2242 O O . SER A 1 295 ? -21.927 -10.816 11.894 1.00 85.06 295 SER A O 1
ATOM 2244 N N . ILE A 1 296 ? -21.391 -9.436 13.585 1.00 89.69 296 ILE A N 1
ATOM 2245 C CA . ILE A 1 296 ? -20.815 -8.360 12.764 1.00 89.69 296 ILE A CA 1
ATOM 2246 C C . ILE A 1 296 ? -19.491 -8.789 12.119 1.00 89.69 296 ILE A C 1
ATOM 2248 O O . ILE A 1 296 ? -19.306 -8.604 10.909 1.00 89.69 296 ILE A O 1
ATOM 2252 N N . ILE A 1 297 ? -18.570 -9.372 12.899 1.00 91.88 297 ILE A N 1
ATOM 2253 C CA . ILE A 1 297 ? -17.244 -9.776 12.406 1.00 91.88 297 ILE A CA 1
ATOM 2254 C C . ILE A 1 297 ? -17.368 -10.829 11.298 1.00 91.88 297 ILE A C 1
ATOM 2256 O O . ILE A 1 297 ? -16.825 -10.582 10.222 1.00 91.88 297 ILE A O 1
ATOM 2260 N N . PRO A 1 298 ? -18.084 -11.962 11.467 1.00 92.38 298 PRO A N 1
ATOM 2261 C CA . PRO A 1 298 ? -18.142 -12.986 10.423 1.00 92.38 298 PRO A CA 1
ATOM 2262 C C . PRO A 1 298 ? -18.763 -12.484 9.117 1.00 92.38 298 PRO A C 1
ATOM 2264 O O . PRO A 1 298 ? -18.268 -12.819 8.042 1.00 92.38 298 PRO A O 1
ATOM 2267 N N . SER A 1 299 ? -19.812 -11.657 9.198 1.00 93.38 299 SER A N 1
ATOM 2268 C CA . SER A 1 299 ? -20.437 -11.041 8.020 1.00 93.38 299 SER A CA 1
ATOM 2269 C C . SER A 1 299 ? -19.448 -10.135 7.275 1.00 93.38 299 SER A C 1
ATOM 2271 O O . SER A 1 299 ? -19.252 -10.270 6.066 1.00 93.38 299 SER A O 1
ATOM 2273 N N . THR A 1 300 ? -18.734 -9.282 8.014 1.00 94.88 300 THR A N 1
ATOM 2274 C CA . THR A 1 300 ? -17.732 -8.370 7.443 1.00 94.88 300 THR A CA 1
ATOM 2275 C C . THR A 1 300 ? -16.541 -9.133 6.858 1.00 94.88 300 THR A C 1
ATOM 2277 O O . THR A 1 300 ? -16.109 -8.830 5.750 1.00 94.88 300 THR A O 1
ATOM 2280 N N . GLN A 1 301 ? -16.050 -10.168 7.548 1.00 96.00 301 GLN A N 1
ATOM 2281 C CA . GLN A 1 301 ? -14.974 -11.033 7.057 1.00 96.00 301 GLN A CA 1
ATOM 2282 C C . GLN A 1 301 ? -15.356 -11.731 5.747 1.00 96.00 301 GLN A C 1
ATOM 2284 O O . GLN A 1 301 ? -14.549 -11.759 4.825 1.00 96.00 301 GLN A O 1
ATOM 2289 N N . LYS A 1 302 ? -16.584 -12.259 5.628 1.00 95.94 302 LYS A N 1
ATOM 2290 C CA . LYS A 1 302 ? -17.055 -12.879 4.378 1.00 95.94 302 LYS A CA 1
ATOM 2291 C C . LYS A 1 302 ? -17.078 -11.878 3.227 1.00 95.94 302 LYS A C 1
ATOM 2293 O O . LYS A 1 302 ? -16.601 -12.200 2.146 1.00 95.94 302 LYS A O 1
ATOM 2298 N N . HIS A 1 303 ? -17.574 -10.664 3.463 1.00 96.88 303 HIS A N 1
ATOM 2299 C CA . HIS A 1 303 ? -17.598 -9.626 2.434 1.00 96.88 303 HIS A CA 1
ATOM 2300 C C . HIS A 1 303 ? -16.182 -9.232 1.980 1.00 96.88 303 HIS A C 1
ATOM 2302 O O . HIS A 1 303 ? -15.906 -9.204 0.784 1.00 96.88 303 HIS A O 1
ATOM 2308 N N . LEU A 1 304 ? -15.259 -9.021 2.925 1.00 97.94 304 LEU A N 1
ATOM 2309 C CA . LEU A 1 304 ? -13.851 -8.730 2.627 1.00 97.94 304 LEU A CA 1
ATOM 2310 C C . LEU A 1 304 ? -13.157 -9.879 1.888 1.00 97.94 304 LEU A C 1
ATOM 2312 O O . LEU A 1 304 ? -12.379 -9.631 0.973 1.00 97.94 304 LEU A O 1
ATOM 2316 N N . ALA A 1 305 ? -13.449 -11.129 2.253 1.00 98.06 305 ALA A N 1
ATOM 2317 C CA . ALA A 1 305 ? -12.911 -12.294 1.565 1.00 98.06 305 ALA A CA 1
ATOM 2318 C C . ALA A 1 305 ? -13.424 -12.395 0.122 1.00 98.06 305 ALA A C 1
ATOM 2320 O O . ALA A 1 305 ? -12.626 -12.646 -0.772 1.00 98.06 305 ALA A O 1
ATOM 2321 N N . VAL A 1 306 ? -14.712 -12.134 -0.131 1.00 98.44 306 VAL A N 1
ATOM 2322 C CA . VAL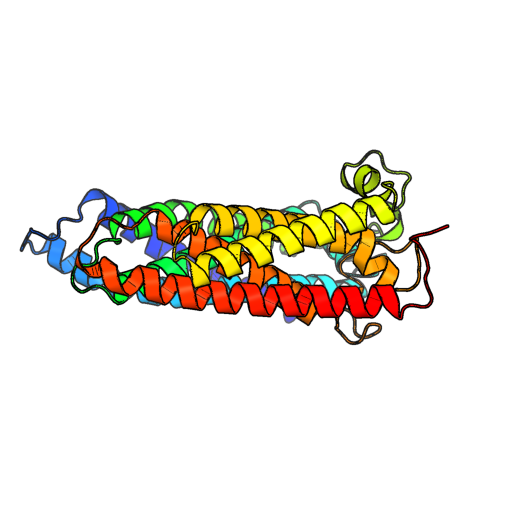 A 1 306 ? -15.259 -12.095 -1.500 1.00 98.44 306 VAL A CA 1
ATOM 2323 C C . VAL A 1 306 ? -14.592 -10.996 -2.328 1.00 98.44 306 VAL A C 1
ATOM 2325 O O . VAL A 1 306 ? -14.151 -11.273 -3.439 1.00 98.44 306 VAL A O 1
ATOM 2328 N N . ILE A 1 307 ? -14.456 -9.780 -1.784 1.00 98.50 307 ILE A N 1
ATOM 2329 C CA . ILE A 1 307 ? -13.761 -8.676 -2.469 1.00 98.50 307 ILE A CA 1
ATOM 2330 C C . ILE A 1 307 ? -12.309 -9.063 -2.773 1.00 98.50 307 ILE A C 1
ATOM 2332 O O . ILE A 1 307 ? -11.845 -8.880 -3.894 1.00 98.50 307 ILE A O 1
ATOM 2336 N N . SER A 1 308 ? -11.603 -9.629 -1.792 1.00 98.56 308 SER A N 1
ATOM 2337 C CA . SER A 1 308 ? -10.210 -10.046 -1.946 1.00 98.56 308 SER A CA 1
ATOM 2338 C C . SER A 1 308 ? -10.044 -11.108 -3.037 1.00 98.56 308 SER A C 1
ATOM 2340 O O . SER A 1 308 ? -9.215 -10.936 -3.927 1.00 98.56 308 SER A O 1
ATOM 2342 N N . LEU A 1 309 ? -10.878 -12.154 -3.022 1.00 98.56 309 LEU A N 1
ATOM 2343 C CA . LEU A 1 309 ? -10.878 -13.211 -4.036 1.00 98.56 309 LEU A CA 1
ATOM 2344 C C . LEU A 1 309 ? -11.208 -12.676 -5.430 1.00 98.56 309 LEU A C 1
ATOM 2346 O O . LEU A 1 309 ? -10.551 -13.062 -6.391 1.00 98.56 309 LEU A O 1
ATOM 2350 N N . ALA A 1 310 ? -12.201 -11.792 -5.544 1.00 98.62 310 ALA A N 1
ATOM 2351 C CA . ALA A 1 310 ? -12.579 -11.198 -6.820 1.00 98.62 310 ALA A CA 1
ATOM 2352 C C . ALA A 1 310 ? -11.435 -10.355 -7.398 1.00 98.62 310 ALA A C 1
ATOM 2354 O O . ALA A 1 310 ? -11.045 -10.559 -8.543 1.00 98.62 310 ALA A O 1
ATOM 2355 N N . LEU A 1 311 ? -10.849 -9.459 -6.597 1.00 98.69 311 LEU A N 1
ATOM 2356 C CA . LEU A 1 311 ? -9.755 -8.595 -7.044 1.00 98.69 311 LEU A CA 1
ATOM 2357 C C . LEU A 1 311 ? -8.487 -9.393 -7.370 1.00 98.69 311 LEU A C 1
ATOM 2359 O O . LEU A 1 311 ? -7.900 -9.175 -8.424 1.00 98.69 311 LEU A O 1
ATOM 2363 N N . MET A 1 312 ? -8.091 -10.353 -6.527 1.00 98.25 312 MET A N 1
ATOM 2364 C CA . MET A 1 312 ? -6.940 -11.212 -6.828 1.00 98.25 312 MET A CA 1
ATOM 2365 C C . MET A 1 312 ? -7.195 -12.125 -8.030 1.00 98.25 312 MET A C 1
ATOM 2367 O O . MET A 1 312 ? -6.287 -12.344 -8.825 1.00 98.25 312 MET A O 1
ATOM 2371 N N . GLY A 1 313 ? -8.424 -12.614 -8.208 1.00 98.38 313 GLY A N 1
ATOM 2372 C CA . GLY A 1 313 ? -8.819 -13.370 -9.394 1.00 98.38 313 GLY A CA 1
ATOM 2373 C C . GLY A 1 313 ? -8.693 -12.538 -10.669 1.00 98.38 313 GLY A C 1
ATOM 2374 O O . GLY A 1 313 ? -8.072 -12.989 -11.625 1.00 98.38 313 GLY A O 1
ATOM 2375 N N . VAL A 1 314 ? -9.204 -11.302 -10.668 1.00 98.56 314 VAL A N 1
ATOM 2376 C CA . VAL A 1 314 ? -9.053 -10.367 -11.796 1.00 98.56 314 VAL A CA 1
ATOM 2377 C C . VAL A 1 314 ? -7.578 -10.066 -12.066 1.00 98.56 314 VAL A C 1
ATOM 2379 O O . VAL A 1 314 ? -7.157 -10.137 -13.216 1.00 98.56 314 VAL A O 1
ATOM 2382 N N . PHE A 1 315 ? -6.780 -9.803 -11.029 1.00 98.50 315 PHE A N 1
ATOM 2383 C CA . PHE A 1 315 ? -5.341 -9.575 -11.172 1.00 98.50 315 PHE A CA 1
ATOM 2384 C C . PHE A 1 315 ? -4.636 -10.762 -11.847 1.00 98.50 315 PHE A C 1
ATOM 2386 O O . PHE A 1 315 ? -3.918 -10.582 -12.829 1.00 98.50 315 PHE A O 1
ATOM 2393 N N . VAL A 1 316 ? -4.894 -11.987 -11.377 1.00 98.25 316 VAL A N 1
ATOM 2394 C CA . VAL A 1 316 ? -4.344 -13.215 -11.972 1.00 98.25 316 VAL A CA 1
ATOM 2395 C C . VAL A 1 316 ? -4.797 -13.379 -13.419 1.00 98.25 316 VAL A C 1
ATOM 2397 O O . VAL A 1 316 ? -3.970 -13.700 -14.264 1.00 98.25 316 VAL A O 1
ATOM 2400 N N . LEU A 1 317 ? -6.072 -13.128 -13.729 1.00 97.94 317 LEU A N 1
ATOM 2401 C CA . LEU A 1 317 ? -6.591 -13.213 -15.096 1.00 97.94 317 LEU A CA 1
ATOM 2402 C C . LEU A 1 317 ? -5.895 -12.223 -16.035 1.00 97.94 317 LEU A C 1
ATOM 2404 O O . LEU A 1 317 ? -5.489 -12.619 -17.122 1.00 97.94 317 LEU A O 1
ATOM 2408 N N . MET A 1 318 ? -5.709 -10.969 -15.610 1.00 97.31 318 MET A N 1
ATOM 2409 C CA . MET A 1 318 ? -5.000 -9.953 -16.397 1.00 97.31 318 MET A CA 1
ATOM 2410 C C . MET A 1 318 ? -3.540 -10.339 -16.655 1.00 97.31 318 MET A C 1
ATOM 2412 O O . MET A 1 318 ? -3.035 -10.162 -17.761 1.00 97.31 318 MET A O 1
ATOM 2416 N N . VAL A 1 319 ? -2.854 -10.880 -15.644 1.00 96.81 319 VAL A N 1
ATOM 2417 C CA . VAL A 1 319 ? -1.466 -11.340 -15.781 1.00 96.81 319 VAL A CA 1
ATOM 2418 C C . VAL A 1 319 ? -1.389 -12.564 -16.694 1.00 96.81 319 VAL A C 1
ATOM 2420 O O . VAL A 1 319 ? -0.613 -12.567 -17.643 1.00 96.81 319 VAL A O 1
ATOM 2423 N N . SER A 1 320 ? -2.221 -13.581 -16.463 1.00 96.31 320 SER A N 1
ATOM 2424 C CA . SER A 1 320 ? -2.271 -14.794 -17.287 1.00 96.31 320 SER A CA 1
ATOM 2425 C C . SER A 1 320 ? -2.621 -14.507 -18.739 1.00 96.31 320 SER A C 1
ATOM 2427 O O . SER A 1 320 ? -2.031 -15.116 -19.626 1.00 96.31 320 SER A O 1
ATOM 2429 N N . TRP A 1 321 ? -3.549 -13.581 -18.990 1.00 95.44 321 TRP A N 1
ATOM 2430 C CA . TRP A 1 321 ? -3.876 -13.144 -20.343 1.00 95.44 321 TRP A CA 1
ATOM 2431 C C . TRP A 1 321 ? -2.624 -12.634 -21.058 1.00 95.44 321 TRP A C 1
ATOM 2433 O O . TRP A 1 321 ? -2.273 -13.147 -22.120 1.00 95.44 321 TRP A O 1
ATOM 2443 N N . GLN A 1 322 ? -1.894 -11.703 -20.439 1.00 94.12 322 GLN A N 1
ATOM 2444 C CA . GLN A 1 322 ? -0.686 -11.153 -21.048 1.00 94.12 322 GLN A CA 1
ATOM 2445 C C . GLN A 1 322 ? 0.412 -12.210 -21.229 1.00 94.12 322 GLN A C 1
ATOM 2447 O O . GLN A 1 322 ? 1.032 -12.264 -22.284 1.00 94.12 322 GLN A O 1
ATOM 2452 N N . LEU A 1 323 ? 0.629 -13.095 -20.252 1.00 91.88 323 LEU A N 1
ATOM 2453 C CA . LEU A 1 323 ? 1.647 -14.152 -20.347 1.00 91.88 323 LEU A CA 1
ATOM 2454 C C . LEU A 1 323 ? 1.376 -15.153 -21.485 1.00 91.88 323 LEU A C 1
ATOM 2456 O O . LEU A 1 323 ? 2.312 -15.680 -22.086 1.00 91.88 323 LEU A O 1
ATOM 2460 N N . VAL A 1 324 ? 0.106 -15.440 -21.782 1.00 92.19 324 VAL A N 1
ATOM 2461 C CA . VAL A 1 324 ? -0.273 -16.384 -22.845 1.00 92.19 324 VAL A CA 1
ATOM 2462 C C . VAL A 1 324 ? -0.202 -15.727 -24.223 1.00 92.19 324 VAL A C 1
ATOM 2464 O O . VAL A 1 324 ? 0.342 -16.335 -25.154 1.00 92.19 324 VAL A O 1
ATOM 2467 N N . PHE A 1 325 ? -0.732 -14.507 -24.346 1.00 92.19 325 PHE A N 1
ATOM 2468 C CA . PHE A 1 325 ? -0.935 -13.831 -25.630 1.00 92.19 325 PHE A CA 1
ATOM 2469 C C . PHE A 1 325 ? 0.186 -12.875 -26.044 1.00 92.19 325 PHE A C 1
ATOM 2471 O O . PHE A 1 325 ? 0.199 -12.466 -27.202 1.00 92.19 325 PHE A O 1
ATOM 2478 N N . SER A 1 326 ? 1.123 -12.541 -25.155 1.00 90.12 326 SER A N 1
ATOM 2479 C CA . SER A 1 326 ? 2.300 -11.757 -25.537 1.00 90.12 326 SER A CA 1
ATOM 2480 C C . SER A 1 326 ? 3.156 -12.500 -26.570 1.00 90.12 326 SER A C 1
ATOM 2482 O O . SER A 1 326 ? 3.286 -13.730 -26.531 1.00 90.12 326 SER A O 1
ATOM 2484 N N . GLY A 1 327 ? 3.768 -11.735 -27.478 1.00 88.00 327 GLY A N 1
ATOM 2485 C CA . GLY A 1 327 ? 4.775 -12.229 -28.416 1.00 88.00 327 GLY A CA 1
ATOM 2486 C C . GLY A 1 327 ? 6.082 -12.655 -27.738 1.00 88.00 327 GLY A C 1
ATOM 2487 O O . GLY A 1 327 ? 6.847 -13.424 -28.319 1.00 88.00 327 GLY A O 1
ATOM 2488 N N . LEU A 1 328 ? 6.328 -12.210 -26.501 1.00 90.00 328 LEU A N 1
ATOM 2489 C CA . LEU A 1 328 ? 7.506 -12.576 -25.721 1.00 90.00 328 LEU A CA 1
ATOM 2490 C C . LEU A 1 328 ? 7.347 -13.971 -25.098 1.00 90.00 328 LEU A C 1
ATOM 2492 O O . LEU A 1 328 ? 6.349 -14.267 -24.440 1.00 90.00 328 LEU A O 1
ATOM 2496 N N . ARG A 1 329 ? 8.365 -14.825 -25.240 1.00 89.12 329 ARG A N 1
ATOM 2497 C CA . ARG A 1 329 ? 8.441 -16.140 -24.587 1.00 89.12 329 ARG A CA 1
ATOM 2498 C C . ARG A 1 329 ? 9.682 -16.187 -23.702 1.00 89.12 329 ARG A C 1
ATOM 2500 O O . ARG A 1 329 ? 10.792 -16.218 -24.196 1.00 89.12 329 ARG A O 1
ATOM 2507 N N . MET A 1 330 ? 9.481 -16.160 -22.385 1.00 84.25 330 MET A N 1
ATOM 2508 C CA . MET A 1 330 ? 10.566 -16.288 -21.395 1.00 84.25 330 MET A CA 1
ATOM 2509 C C . MET A 1 330 ? 10.507 -17.613 -20.617 1.00 84.25 330 MET A C 1
ATOM 2511 O O . MET A 1 330 ? 11.392 -17.912 -19.821 1.00 84.25 330 MET A O 1
ATOM 2515 N N . ILE A 1 331 ? 9.430 -18.389 -20.783 1.00 81.00 331 ILE A N 1
ATOM 2516 C CA . ILE A 1 331 ? 9.203 -19.669 -20.103 1.00 81.00 331 ILE A CA 1
ATOM 2517 C C . ILE A 1 331 ? 9.202 -20.766 -21.167 1.00 81.00 331 ILE A C 1
ATOM 2519 O O . ILE A 1 331 ? 8.345 -20.744 -22.049 1.00 81.00 331 ILE A O 1
ATOM 2523 N N . GLY A 1 332 ? 10.111 -21.737 -21.045 1.00 64.88 332 GLY A N 1
ATOM 2524 C CA . GLY A 1 332 ? 10.189 -22.888 -21.952 1.00 64.88 332 GLY A CA 1
ATOM 2525 C C . GLY A 1 332 ? 11.225 -22.777 -23.074 1.00 64.88 332 GLY A C 1
ATOM 2526 O O . GLY A 1 332 ? 11.169 -23.592 -23.991 1.00 64.88 332 GLY A O 1
ATOM 2527 N N . GLU A 1 333 ? 12.141 -21.808 -22.990 1.00 50.94 333 GLU A N 1
ATOM 2528 C CA . GLU A 1 333 ? 13.432 -21.847 -23.699 1.00 50.94 333 GLU A CA 1
ATOM 2529 C C . GLU A 1 333 ? 14.479 -22.629 -22.894 1.00 50.94 333 GLU A C 1
ATOM 2531 O O . GLU A 1 333 ? 14.446 -22.538 -21.640 1.00 50.94 333 GLU A O 1
#

Radius of gyration: 21.81 Å; chains: 1; bounding box: 48×49×63 Å

Secondary structure (DSSP, 8-state):
-TTSHHHHHHHHHHHHHHHHHHHHHHHHHHHHHH--TT---HHHHHHHHHHHHHHHHHHHHHHHHHHHHHHHHHHHHHGGGGSTT--SHHHHHTTSTTHHHHHHHHHHHHHHHHHHHHHHHHHTTSTT-TTHHHHHHHHHHHHHHHHHHHHHHHHHHHT--TTS-PPPHHHHHSTTS-SHHHHHHTS-HHHHHHHHHHHHHHHHHHHHHHHHHS--HHHHHHHHHHHHHHHHHHIIIIIHHHHHT-TT---TTGGGSGGGTTTHHHHHHHHHHHHHHHHHHHHGGGG---TTHHHHHHHHHHHHHHHHHHHHHHHHHHHHHHHHHSS---S--